Protein AF-A0A7C1SK01-F1 (afdb_monomer_lite)

Structure (mmCIF, N/CA/C/O backbone):
data_AF-A0A7C1SK01-F1
#
_entry.id   AF-A0A7C1SK01-F1
#
loop_
_atom_site.group_PDB
_atom_site.id
_atom_site.type_symbol
_atom_site.label_atom_id
_atom_site.label_alt_id
_atom_site.label_comp_id
_atom_site.label_asym_id
_atom_site.label_entity_id
_atom_site.label_seq_id
_atom_site.pdbx_PDB_ins_code
_atom_site.Cartn_x
_atom_site.Cartn_y
_atom_site.Cartn_z
_atom_site.occupancy
_atom_site.B_iso_or_equiv
_atom_site.auth_seq_id
_atom_site.auth_comp_id
_atom_site.auth_asym_id
_atom_site.auth_atom_id
_atom_site.pdbx_PDB_model_num
ATOM 1 N N . MET A 1 1 ? 26.536 37.731 -4.837 1.00 34.22 1 MET A N 1
ATOM 2 C CA . MET A 1 1 ? 26.910 36.322 -4.581 1.00 34.22 1 MET A CA 1
ATOM 3 C C . MET A 1 1 ? 26.590 36.002 -3.131 1.00 34.22 1 MET A C 1
ATOM 5 O O . MET A 1 1 ? 27.332 36.428 -2.258 1.00 34.22 1 MET A O 1
ATOM 9 N N . ALA A 1 2 ? 25.466 35.336 -2.864 1.00 24.62 2 ALA A N 1
ATOM 10 C CA . ALA A 1 2 ? 25.063 34.962 -1.510 1.00 24.62 2 ALA A CA 1
ATOM 11 C C . ALA A 1 2 ? 25.120 33.435 -1.373 1.00 24.62 2 ALA A C 1
ATOM 13 O O . ALA A 1 2 ? 24.467 32.714 -2.124 1.00 24.62 2 ALA A O 1
ATOM 14 N N . ARG A 1 3 ? 25.959 32.962 -0.446 1.00 26.64 3 ARG A N 1
ATOM 15 C CA . ARG A 1 3 ? 26.056 31.560 -0.030 1.00 26.64 3 ARG A CA 1
ATOM 16 C C . ARG A 1 3 ? 24.808 31.218 0.783 1.00 26.64 3 ARG A C 1
ATOM 18 O O . ARG A 1 3 ? 24.611 31.799 1.845 1.00 26.64 3 ARG A O 1
ATOM 25 N N . ILE A 1 4 ? 23.998 30.274 0.311 1.00 27.98 4 ILE A N 1
ATOM 26 C CA . ILE A 1 4 ? 22.944 29.665 1.128 1.00 27.98 4 ILE A CA 1
ATOM 27 C C . ILE A 1 4 ? 23.613 28.548 1.930 1.00 27.98 4 ILE A C 1
ATOM 29 O O . ILE A 1 4 ? 23.980 27.507 1.389 1.00 27.98 4 ILE A O 1
ATOM 33 N N . GLY A 1 5 ? 23.859 28.822 3.210 1.00 23.97 5 GLY A N 1
ATOM 34 C CA . GLY A 1 5 ? 24.357 27.839 4.161 1.00 23.97 5 GLY A CA 1
ATOM 35 C C . GLY A 1 5 ? 23.258 26.841 4.506 1.00 23.97 5 GLY A C 1
ATOM 36 O O . GLY A 1 5 ? 22.225 27.217 5.052 1.00 23.97 5 GLY A O 1
ATOM 37 N N . PHE A 1 6 ? 23.495 25.569 4.199 1.00 29.62 6 PHE A N 1
ATOM 38 C CA . PHE A 1 6 ? 22.775 24.454 4.805 1.00 29.62 6 PHE A CA 1
ATOM 39 C C . PHE A 1 6 ? 23.166 24.379 6.280 1.00 29.62 6 PHE A C 1
ATOM 41 O O . PHE A 1 6 ? 24.353 24.256 6.580 1.00 29.62 6 PHE A O 1
ATOM 48 N N . ASN A 1 7 ? 22.192 24.419 7.192 1.00 26.94 7 ASN A N 1
ATOM 49 C CA . ASN A 1 7 ? 22.440 24.103 8.592 1.00 26.94 7 ASN A CA 1
ATOM 50 C C . ASN A 1 7 ? 21.475 23.038 9.122 1.00 26.94 7 ASN A C 1
ATOM 52 O O . ASN A 1 7 ? 20.260 23.139 9.000 1.00 26.94 7 ASN A O 1
ATOM 56 N N . ALA A 1 8 ? 22.133 22.007 9.650 1.00 26.33 8 ALA A N 1
ATOM 57 C CA . ALA A 1 8 ? 21.748 20.901 10.511 1.00 26.33 8 ALA A CA 1
ATOM 58 C C . ALA A 1 8 ? 20.269 20.700 10.898 1.00 26.33 8 ALA A C 1
ATOM 60 O O . ALA A 1 8 ? 19.638 21.526 11.549 1.00 26.33 8 ALA A O 1
ATOM 61 N N . ARG A 1 9 ? 19.822 19.470 10.597 1.00 35.16 9 ARG A N 1
ATOM 62 C CA . ARG A 1 9 ? 18.801 18.654 11.275 1.00 35.16 9 ARG A CA 1
ATOM 63 C C . ARG A 1 9 ? 18.380 19.198 12.649 1.00 35.16 9 ARG A C 1
ATOM 65 O O . ARG A 1 9 ? 19.063 18.959 13.642 1.00 35.16 9 ARG A O 1
ATOM 72 N N . GLN A 1 10 ? 17.210 19.826 12.713 1.00 26.83 10 GLN A N 1
ATOM 73 C CA . GLN A 1 10 ? 16.459 19.910 13.961 1.00 26.83 10 GLN A CA 1
ATOM 74 C C . GLN A 1 10 ? 15.781 18.559 14.198 1.00 26.83 10 GLN A C 1
ATOM 76 O O . GLN A 1 10 ? 14.998 18.082 13.378 1.00 26.83 10 GLN A O 1
ATOM 81 N N . TYR A 1 11 ? 16.141 17.914 15.304 1.00 29.97 11 TYR A N 1
ATOM 82 C CA . TYR A 1 11 ? 15.394 16.788 15.842 1.00 29.97 11 TYR A CA 1
ATOM 83 C C . TYR A 1 11 ? 14.053 17.330 16.343 1.00 29.97 11 TYR A C 1
ATOM 85 O O . TYR A 1 11 ? 14.008 18.027 17.352 1.00 29.97 11 TYR A O 1
ATOM 93 N N . ILE A 1 12 ? 12.985 17.060 15.594 1.00 32.19 12 ILE A N 1
ATOM 94 C CA . ILE A 1 12 ? 11.612 17.356 16.004 1.00 32.19 12 ILE A CA 1
ATOM 95 C C . ILE A 1 12 ? 11.131 16.147 16.830 1.00 32.19 12 ILE A C 1
ATOM 97 O O . ILE A 1 12 ? 11.155 15.028 16.291 1.00 32.19 12 ILE A O 1
ATOM 101 N N . PRO A 1 13 ? 10.752 16.330 18.111 1.00 29.08 13 PRO A N 1
ATOM 102 C CA . PRO A 1 13 ? 10.184 15.275 18.949 1.00 29.08 13 PRO A CA 1
ATOM 103 C C . PRO A 1 13 ? 9.031 14.558 18.235 1.00 29.08 13 PRO A C 1
ATOM 105 O O . PRO A 1 13 ? 8.331 15.151 17.416 1.00 29.08 13 PRO A O 1
ATOM 108 N N . ALA A 1 14 ? 8.811 13.272 18.525 1.00 38.59 14 ALA A N 1
ATOM 109 C CA . ALA A 1 14 ? 7.739 12.491 17.891 1.00 38.59 14 ALA A CA 1
ATOM 110 C C . ALA A 1 14 ? 6.338 13.110 18.090 1.00 38.59 14 ALA A C 1
ATOM 112 O O . ALA A 1 14 ? 5.446 12.885 17.277 1.00 38.59 14 ALA A O 1
ATOM 113 N N . GLU A 1 15 ? 6.183 13.918 19.137 1.00 35.94 15 GLU A N 1
ATOM 114 C CA . GLU A 1 15 ? 4.960 14.618 19.541 1.00 35.94 15 GLU A CA 1
ATOM 115 C C . GLU A 1 15 ? 4.600 15.795 18.612 1.00 35.94 15 GLU A C 1
ATOM 117 O O . GLU A 1 15 ? 3.433 16.159 18.502 1.00 35.94 15 GLU A O 1
ATOM 122 N N . ASP A 1 16 ? 5.577 16.321 17.865 1.00 34.03 16 ASP A N 1
ATOM 123 C CA . ASP A 1 16 ? 5.429 17.513 17.018 1.00 34.03 16 ASP A CA 1
ATOM 124 C C . ASP A 1 16 ? 5.272 17.184 15.518 1.00 34.03 16 ASP A C 1
ATOM 126 O O . ASP A 1 16 ? 5.243 18.078 14.672 1.00 34.03 16 ASP A O 1
ATOM 130 N N . ARG A 1 17 ? 5.144 15.901 15.143 1.00 41.44 17 ARG A N 1
ATOM 131 C CA . ARG A 1 17 ? 4.933 15.468 13.742 1.00 41.44 17 ARG A CA 1
ATOM 132 C C . ARG A 1 17 ? 3.457 15.474 13.341 1.00 41.44 17 ARG A C 1
ATOM 134 O O . ARG A 1 17 ? 2.950 14.505 12.782 1.00 41.44 17 ARG A O 1
ATOM 141 N N . ILE A 1 18 ? 2.756 16.554 13.661 1.00 43.69 18 ILE A N 1
ATOM 142 C CA . ILE A 1 18 ? 1.338 16.711 13.343 1.00 43.69 18 ILE A CA 1
ATOM 143 C C . ILE A 1 18 ? 1.221 17.202 11.900 1.00 43.69 18 ILE A C 1
ATOM 145 O O . ILE A 1 18 ? 1.623 18.323 11.596 1.00 43.69 18 ILE A O 1
ATOM 149 N N . VAL A 1 19 ? 0.651 16.379 11.019 1.00 40.03 19 VAL A N 1
ATOM 150 C CA . VAL A 1 19 ? 0.313 16.792 9.652 1.00 40.03 19 VAL A CA 1
ATOM 151 C C . VAL A 1 19 ? -1.198 16.814 9.489 1.00 40.03 19 VAL A C 1
ATOM 153 O O . VAL A 1 19 ? -1.869 15.804 9.697 1.00 40.03 19 VAL A O 1
ATOM 156 N N . SER A 1 20 ? -1.708 17.992 9.142 1.00 39.47 20 SER A N 1
ATOM 157 C CA . SER A 1 20 ? -3.100 18.260 8.804 1.00 39.47 20 SER A CA 1
ATOM 158 C C . SER A 1 20 ? -3.233 18.424 7.289 1.00 39.47 20 SER A C 1
ATOM 160 O O . SER A 1 20 ? -2.495 19.183 6.662 1.00 39.47 20 SER A O 1
ATOM 162 N N . PHE A 1 21 ? -4.190 17.714 6.695 1.00 35.50 21 PHE A N 1
ATOM 163 C CA . PHE A 1 21 ? -4.649 17.967 5.330 1.00 35.50 21 PHE A CA 1
ATOM 164 C C . PHE A 1 21 ? -6.061 18.566 5.438 1.00 35.50 21 PHE A C 1
ATOM 166 O O . PHE A 1 21 ? -6.956 17.918 5.970 1.00 35.50 21 PHE A O 1
ATOM 173 N N . GLY A 1 22 ? -6.256 19.821 5.019 1.00 29.09 22 GLY A N 1
ATOM 174 C CA . GLY A 1 22 ? -7.587 20.454 4.959 1.00 29.09 22 GLY A CA 1
ATOM 175 C C . GLY A 1 22 ? -8.318 20.079 3.660 1.00 29.09 22 GLY A C 1
ATOM 176 O O . GLY A 1 22 ? -7.655 19.845 2.655 1.00 29.09 22 GLY A O 1
ATOM 177 N N . THR A 1 23 ? -9.650 20.006 3.577 1.00 34.66 23 THR A N 1
ATOM 178 C CA . THR A 1 23 ? -10.738 20.442 4.480 1.00 34.66 23 THR A CA 1
ATOM 179 C C . THR A 1 23 ? -11.994 19.586 4.249 1.00 34.66 23 THR A C 1
ATOM 181 O O . THR A 1 23 ? -12.353 19.404 3.090 1.00 34.66 23 THR A O 1
ATOM 184 N N . VAL A 1 24 ? -12.663 19.109 5.304 1.00 33.62 24 VAL A N 1
ATOM 185 C CA . VAL A 1 24 ? -13.987 19.514 5.844 1.00 33.62 24 VAL A CA 1
ATOM 186 C C . VAL A 1 24 ? -14.142 18.714 7.149 1.00 33.62 24 VAL A C 1
ATOM 188 O O . VAL A 1 24 ? -13.975 17.500 7.143 1.00 33.62 24 VAL A O 1
ATOM 191 N N . ASP A 1 25 ? -14.400 19.438 8.237 1.00 31.73 25 ASP A N 1
ATOM 192 C CA . ASP A 1 25 ? -14.442 19.028 9.648 1.00 31.73 25 ASP A CA 1
ATOM 193 C C . ASP A 1 25 ? -13.097 18.672 10.322 1.00 31.73 25 ASP A C 1
ATOM 195 O O . ASP A 1 25 ? -12.477 17.645 10.081 1.00 31.73 25 ASP A O 1
ATOM 199 N N . GLU A 1 26 ? -12.681 19.605 11.191 1.00 38.28 26 GLU A N 1
ATOM 200 C CA . GLU A 1 26 ? -11.822 19.451 12.376 1.00 38.28 26 GLU A CA 1
ATOM 201 C C . GLU A 1 26 ? -10.472 18.741 12.211 1.00 38.28 26 GLU A C 1
ATOM 203 O O . GLU A 1 26 ? -10.427 17.522 12.203 1.00 38.28 26 GLU A O 1
ATOM 208 N N . ASP A 1 27 ? -9.363 19.503 12.204 1.00 47.19 27 ASP A N 1
ATOM 209 C CA . ASP A 1 27 ? -8.024 19.101 12.689 1.00 47.19 27 ASP A CA 1
ATOM 210 C C . ASP A 1 27 ? -7.739 17.581 12.690 1.00 47.19 27 ASP A C 1
ATOM 212 O O . ASP A 1 27 ? -7.386 16.998 13.722 1.00 47.19 27 ASP A O 1
ATOM 216 N N . ILE A 1 28 ? -7.889 16.905 11.541 1.00 48.78 28 ILE A N 1
ATOM 217 C CA . ILE A 1 28 ? -7.616 15.471 11.477 1.00 48.78 28 ILE A CA 1
ATOM 218 C C . ILE A 1 28 ? -6.103 15.332 11.465 1.00 48.78 28 ILE A C 1
ATOM 220 O O . ILE A 1 28 ? -5.424 15.477 10.447 1.00 48.78 28 ILE A O 1
ATOM 224 N N . LYS A 1 29 ? -5.567 15.134 12.664 1.00 66.56 29 LYS A N 1
ATOM 225 C CA . LYS A 1 29 ? -4.154 14.897 12.886 1.00 66.56 29 LYS A CA 1
ATOM 226 C C . LYS A 1 29 ? -3.885 13.427 12.600 1.00 66.56 29 LYS A C 1
ATOM 228 O O . LYS A 1 29 ? -4.434 12.545 13.268 1.00 66.56 29 LYS A O 1
ATOM 233 N N . PHE A 1 30 ? -3.019 13.172 11.629 1.00 73.44 30 PHE A N 1
ATOM 234 C CA . PHE A 1 30 ? -2.573 11.825 11.296 1.00 73.44 30 PHE A CA 1
ATOM 235 C C . PHE A 1 30 ? -1.262 11.512 12.007 1.00 73.44 30 PHE A C 1
ATOM 237 O O . PHE A 1 30 ? -0.370 12.353 12.089 1.00 73.44 30 PHE A O 1
ATOM 244 N N . SER A 1 31 ? -1.140 10.293 12.525 1.00 77.12 31 SER A N 1
ATOM 245 C CA . SER A 1 31 ? 0.112 9.805 13.108 1.00 77.12 31 SER A CA 1
ATOM 246 C C . SER A 1 31 ? 1.061 9.255 12.049 1.00 77.12 31 SER A C 1
ATOM 248 O O . SER A 1 31 ? 2.277 9.304 12.231 1.00 77.12 31 SER A O 1
ATOM 250 N N . ARG A 1 32 ? 0.521 8.715 10.947 1.00 81.56 32 ARG A N 1
ATOM 251 C CA . ARG A 1 32 ? 1.293 8.099 9.862 1.00 81.56 32 ARG A CA 1
ATOM 252 C C . ARG A 1 32 ? 0.603 8.281 8.516 1.00 81.56 32 ARG A C 1
ATOM 254 O O . ARG A 1 32 ? -0.621 8.344 8.443 1.00 81.56 32 ARG A O 1
ATOM 261 N N . ILE A 1 33 ? 1.414 8.295 7.463 1.00 85.12 33 ILE A N 1
ATOM 262 C CA . ILE A 1 33 ? 0.983 8.246 6.067 1.00 85.12 33 ILE A CA 1
ATOM 263 C C . ILE A 1 33 ? 1.805 7.187 5.332 1.00 85.12 33 ILE A C 1
ATOM 265 O O . ILE A 1 33 ? 3.021 7.093 5.518 1.00 85.12 33 ILE A O 1
ATOM 269 N N . ALA A 1 34 ? 1.148 6.365 4.523 1.00 88.00 34 ALA A N 1
ATOM 270 C CA . ALA A 1 34 ? 1.790 5.289 3.784 1.00 88.00 34 ALA A CA 1
ATOM 271 C C . ALA A 1 34 ? 1.117 5.064 2.430 1.00 88.00 34 ALA A C 1
ATOM 273 O O . ALA A 1 34 ? -0.084 5.274 2.275 1.00 88.00 34 ALA A O 1
ATOM 274 N N . GLY A 1 35 ? 1.906 4.630 1.451 1.00 90.56 35 GLY A N 1
ATOM 275 C CA . GLY A 1 35 ? 1.434 4.271 0.123 1.00 90.56 35 GLY A CA 1
ATOM 276 C C . GLY A 1 35 ? 1.324 2.758 -0.027 1.00 90.56 35 GLY A C 1
ATOM 277 O O . GLY A 1 35 ? 2.235 2.028 0.356 1.00 90.56 35 GLY A O 1
ATOM 278 N N . GLY A 1 36 ? 0.233 2.272 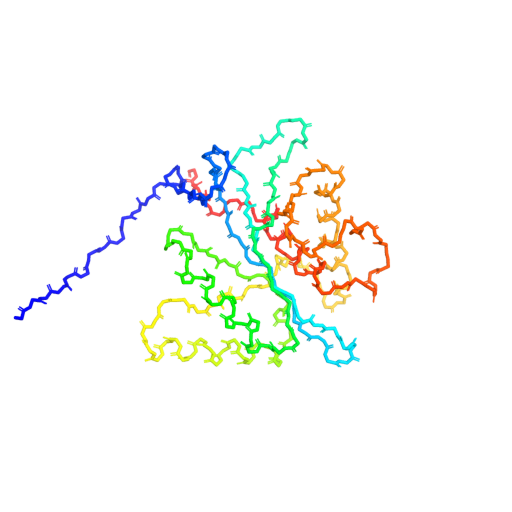-0.604 1.00 92.25 36 GLY A N 1
ATOM 279 C CA . GLY A 1 36 ? 0.099 0.902 -1.095 1.00 92.25 36 GLY A CA 1
ATOM 280 C C . GLY A 1 36 ? 0.233 0.884 -2.611 1.00 92.25 36 GLY A C 1
ATOM 281 O O . GLY A 1 36 ? -0.311 1.760 -3.279 1.00 92.25 36 GLY A O 1
ATOM 282 N N . LEU A 1 37 ? 0.957 -0.089 -3.161 1.00 92.94 37 LEU A N 1
ATOM 283 C CA . LEU A 1 37 ? 1.125 -0.238 -4.603 1.00 92.94 37 LEU A CA 1
ATOM 284 C C . LEU A 1 37 ? 1.071 -1.712 -5.004 1.00 92.94 37 LEU A C 1
ATOM 286 O O . LEU A 1 37 ? 1.792 -2.555 -4.474 1.00 92.94 37 LEU A O 1
ATOM 290 N N . GLN A 1 38 ? 0.245 -2.003 -5.998 1.00 92.44 38 GLN A N 1
ATOM 291 C CA . GLN A 1 38 ? 0.166 -3.295 -6.654 1.00 92.44 38 GLN A CA 1
ATOM 292 C C . GLN A 1 38 ? 0.382 -3.104 -8.155 1.00 92.44 38 GLN A C 1
ATOM 294 O O . GLN A 1 38 ? -0.244 -2.261 -8.798 1.00 92.44 38 GLN A O 1
ATOM 299 N N . TRP A 1 39 ? 1.306 -3.888 -8.705 1.00 92.62 39 TRP A N 1
ATOM 300 C CA . TRP A 1 39 ? 1.714 -3.785 -10.102 1.00 92.62 39 TRP A CA 1
ATOM 301 C C . TRP A 1 39 ? 0.603 -4.226 -11.062 1.00 92.62 39 TRP A C 1
ATOM 303 O O . TRP A 1 39 ? -0.129 -5.162 -10.734 1.00 92.62 39 TRP A O 1
ATOM 313 N N . PRO A 1 40 ? 0.517 -3.630 -12.267 1.00 92.19 40 PRO A N 1
ATOM 314 C CA . PRO A 1 40 ? -0.331 -4.167 -13.325 1.00 92.19 40 PRO A CA 1
ATOM 315 C C . PRO A 1 40 ? 0.080 -5.604 -13.666 1.00 92.19 40 PRO A C 1
ATOM 317 O O . PRO A 1 40 ? 1.270 -5.938 -13.682 1.00 92.19 40 PRO A O 1
ATOM 320 N N . ASN A 1 41 ? -0.909 -6.449 -13.959 1.00 86.50 41 ASN A N 1
ATOM 321 C CA . ASN A 1 41 ? -0.704 -7.820 -14.414 1.00 86.50 41 ASN A CA 1
ATOM 322 C C . ASN A 1 41 ? -1.194 -7.952 -15.858 1.00 86.50 41 ASN A C 1
ATOM 324 O O . ASN A 1 41 ? -2.388 -8.114 -16.114 1.00 86.50 41 ASN A O 1
ATOM 328 N N . SER A 1 42 ? -0.256 -7.904 -16.804 1.00 78.31 42 SER A N 1
ATOM 329 C CA . SER A 1 42 ? -0.556 -7.968 -18.237 1.00 78.31 42 SER A CA 1
ATOM 330 C C . SER A 1 42 ? -1.120 -9.317 -18.687 1.00 78.31 42 SER A C 1
ATOM 332 O O . SER A 1 42 ? -1.861 -9.355 -19.664 1.00 78.31 42 SER A O 1
ATOM 334 N N . LEU A 1 43 ? -0.816 -10.415 -17.982 1.00 79.62 43 LEU A N 1
ATOM 335 C CA . LEU A 1 43 ? -1.342 -11.746 -18.311 1.00 79.62 43 LEU A CA 1
ATOM 336 C C . LEU A 1 43 ? -2.832 -11.873 -17.981 1.00 79.62 43 LEU A C 1
ATOM 338 O O . LEU A 1 43 ? -3.556 -12.592 -18.663 1.00 79.62 43 LEU A O 1
ATOM 342 N N . GLU A 1 44 ? -3.284 -11.165 -16.949 1.00 79.56 44 GLU A N 1
ATOM 343 C CA . GLU A 1 44 ? -4.666 -11.207 -16.456 1.00 79.56 44 GLU A CA 1
ATOM 344 C C . GLU A 1 44 ? -5.457 -9.942 -16.829 1.00 79.56 44 GLU A C 1
ATOM 346 O O . GLU A 1 44 ? -6.590 -9.770 -16.387 1.00 79.56 44 GLU A O 1
ATOM 351 N N . ASN A 1 45 ? -4.871 -9.057 -17.649 1.00 83.69 45 ASN A N 1
ATOM 352 C CA . ASN A 1 45 ? -5.430 -7.757 -18.036 1.00 83.69 45 ASN A CA 1
ATOM 353 C C . ASN A 1 45 ? -5.894 -6.909 -16.831 1.00 83.69 45 ASN A C 1
ATOM 355 O O . ASN A 1 45 ? -6.879 -6.171 -16.911 1.00 83.69 45 ASN A O 1
ATOM 359 N N . GLN A 1 46 ? -5.195 -7.028 -15.698 1.00 86.25 46 GLN A N 1
ATOM 360 C CA . GLN A 1 46 ? -5.517 -6.279 -14.486 1.00 86.25 46 GLN A CA 1
ATOM 361 C C . GLN A 1 46 ? -4.671 -5.002 -14.411 1.00 86.25 46 GLN A C 1
ATOM 363 O O . GLN A 1 46 ? -3.436 -5.100 -14.433 1.00 86.25 46 GLN A O 1
ATOM 368 N N . PRO A 1 47 ? -5.294 -3.816 -14.270 1.00 91.00 47 PRO A N 1
ATOM 369 C CA . PRO A 1 47 ? -4.554 -2.576 -14.085 1.00 91.00 47 PRO A CA 1
ATOM 370 C C . PRO A 1 47 ? -3.805 -2.592 -12.754 1.00 91.00 47 PRO A C 1
ATOM 372 O O . PRO A 1 47 ? -4.202 -3.260 -11.799 1.00 91.00 47 PRO A O 1
ATOM 375 N N . GLY A 1 48 ? -2.705 -1.853 -12.681 1.00 93.00 48 GLY A N 1
ATOM 376 C CA . GLY A 1 48 ? -2.031 -1.586 -11.422 1.00 93.00 48 GLY A CA 1
ATOM 377 C C . GLY A 1 48 ? -2.847 -0.617 -10.579 1.00 93.00 48 GLY A C 1
ATOM 378 O O . GLY A 1 48 ? -3.641 0.162 -11.105 1.00 93.00 48 GLY A O 1
ATOM 379 N N . TYR A 1 49 ? -2.632 -0.664 -9.270 1.00 93.69 49 TYR A N 1
ATOM 380 C CA . TYR A 1 49 ? -3.357 0.165 -8.318 1.00 93.69 49 TYR A CA 1
ATOM 381 C C . TYR A 1 49 ? -2.399 0.749 -7.291 1.00 93.69 49 TYR A C 1
ATOM 383 O O . TYR A 1 49 ? -1.591 0.026 -6.705 1.00 93.69 49 TYR A O 1
ATOM 391 N N . ALA A 1 50 ? -2.499 2.050 -7.068 1.00 93.38 50 ALA A N 1
ATOM 392 C CA . ALA A 1 50 ? -1.746 2.781 -6.068 1.00 93.38 50 ALA A CA 1
ATOM 393 C C . ALA A 1 50 ? -2.718 3.558 -5.186 1.00 93.38 50 ALA A C 1
ATOM 395 O O . ALA A 1 50 ? -3.710 4.089 -5.674 1.00 93.38 50 ALA A O 1
ATOM 396 N N . LEU A 1 51 ? -2.447 3.628 -3.888 1.00 92.75 51 LEU A N 1
ATOM 397 C CA . LEU A 1 51 ? -3.283 4.371 -2.951 1.00 92.75 51 LEU A CA 1
ATOM 398 C C . LEU A 1 51 ? -2.470 4.910 -1.785 1.00 92.75 51 LEU A C 1
ATOM 400 O O . LEU A 1 51 ? -1.387 4.405 -1.492 1.00 92.75 51 LEU A O 1
ATOM 404 N N . ILE A 1 52 ? -3.008 5.922 -1.116 1.00 89.62 52 ILE A N 1
ATOM 405 C CA . ILE A 1 52 ? -2.427 6.543 0.070 1.00 89.62 52 ILE A CA 1
ATOM 406 C C . ILE A 1 52 ? -3.395 6.371 1.229 1.00 89.62 52 ILE A C 1
ATOM 408 O O . ILE A 1 52 ? -4.579 6.695 1.117 1.00 89.62 52 ILE A O 1
ATOM 412 N N . ILE A 1 53 ? -2.859 5.883 2.345 1.00 88.62 53 ILE A N 1
ATOM 413 C CA . ILE A 1 53 ? -3.575 5.733 3.606 1.00 88.62 53 ILE A CA 1
ATOM 414 C C . ILE A 1 53 ? -2.955 6.628 4.656 1.00 88.62 53 ILE A C 1
ATOM 416 O O . ILE A 1 53 ? -1.730 6.690 4.800 1.00 88.62 53 ILE A O 1
ATOM 420 N N . THR A 1 54 ? -3.817 7.268 5.431 1.00 87.25 54 THR A N 1
ATOM 421 C CA . THR A 1 54 ? -3.449 7.921 6.678 1.00 87.25 54 THR A CA 1
ATOM 422 C C . THR A 1 54 ? -3.991 7.145 7.875 1.00 87.25 54 THR A C 1
ATOM 424 O O . THR A 1 54 ? -5.016 6.473 7.789 1.00 87.25 54 THR A O 1
ATOM 427 N N . GLU A 1 55 ? -3.277 7.207 8.995 1.00 87.88 55 GLU A N 1
ATOM 428 C CA . GLU A 1 55 ? -3.713 6.651 10.278 1.00 87.88 55 GLU A CA 1
ATOM 429 C C . GLU A 1 55 ? -3.987 7.785 11.262 1.00 87.88 55 GLU A C 1
ATOM 431 O O . GLU A 1 55 ? -3.099 8.606 11.515 1.00 87.88 55 GLU A O 1
ATOM 436 N N . ASP A 1 56 ? -5.173 7.796 11.863 1.00 85.69 56 ASP A N 1
ATOM 437 C CA . ASP A 1 56 ? -5.558 8.782 12.875 1.00 85.69 56 ASP A CA 1
ATOM 438 C C . ASP A 1 56 ? -4.598 8.736 14.087 1.00 85.69 56 ASP A C 1
ATOM 440 O O . ASP A 1 56 ? -4.022 7.699 14.433 1.00 85.69 56 ASP A O 1
ATOM 444 N N . ILE A 1 57 ? -4.364 9.874 14.754 1.00 82.88 57 ILE A N 1
ATOM 445 C CA . ILE A 1 57 ? -3.498 9.900 15.951 1.00 82.88 57 ILE A CA 1
ATOM 446 C C . ILE A 1 57 ? -4.097 9.085 17.101 1.00 82.88 57 ILE A C 1
ATOM 448 O O . ILE A 1 57 ? -3.371 8.352 17.780 1.00 82.88 57 ILE A O 1
ATOM 452 N N . LYS A 1 58 ? -5.403 9.236 17.333 1.00 84.50 58 LYS A N 1
ATOM 453 C CA . LYS A 1 58 ? -6.094 8.637 18.475 1.00 84.50 58 LYS A CA 1
ATOM 454 C C . LYS A 1 58 ? -6.531 7.210 18.159 1.00 84.50 58 LYS A C 1
ATOM 456 O O . LYS A 1 58 ? -6.954 6.906 17.048 1.00 84.50 58 LYS A O 1
ATOM 461 N N . VAL A 1 59 ? -6.426 6.350 19.166 1.00 87.31 59 VAL A N 1
ATOM 462 C CA . VAL A 1 59 ? -7.049 5.023 19.157 1.00 87.31 59 VAL A CA 1
ATOM 463 C C . VAL A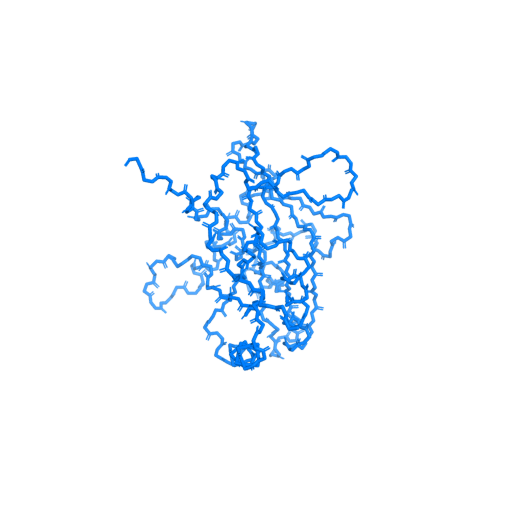 1 59 ? -8.522 5.209 19.508 1.00 87.31 59 VAL A C 1
ATOM 465 O O . VAL A 1 59 ? -8.828 5.932 20.455 1.00 87.31 59 VAL A O 1
ATOM 468 N N . ASP A 1 60 ? -9.416 4.570 18.761 1.00 86.06 60 ASP A N 1
ATOM 469 C CA . ASP A 1 60 ? -10.815 4.448 19.151 1.00 86.06 60 ASP A CA 1
ATOM 470 C C . ASP A 1 60 ? -10.920 3.382 20.250 1.00 86.06 60 ASP A C 1
ATOM 472 O O . ASP A 1 60 ? -10.637 2.199 20.039 1.00 86.06 60 ASP A O 1
ATOM 476 N N . GLU A 1 61 ? -11.296 3.820 21.451 1.00 90.06 61 GLU A N 1
ATOM 477 C CA . GLU A 1 61 ? -11.399 2.971 22.640 1.00 90.06 61 GLU A CA 1
ATOM 478 C C . GLU A 1 61 ? -12.469 1.878 22.500 1.00 90.06 61 GLU A C 1
ATOM 480 O O . GLU A 1 61 ? -12.326 0.811 23.106 1.00 90.06 61 GLU A O 1
ATOM 485 N N . SER A 1 62 ? -13.507 2.110 21.685 1.00 90.00 62 SER A N 1
ATOM 486 C CA . SER A 1 62 ? -14.638 1.193 21.504 1.00 90.00 62 SER A CA 1
ATOM 487 C C . SER A 1 62 ? -14.259 -0.052 20.700 1.00 90.00 62 SER A C 1
ATOM 489 O O . SER A 1 62 ? -14.649 -1.170 21.046 1.00 90.00 62 SER A O 1
ATOM 491 N N . ILE A 1 63 ? -13.441 0.125 19.661 1.00 87.06 63 ILE A N 1
ATOM 492 C CA . ILE A 1 63 ? -12.968 -0.953 18.783 1.00 87.06 63 ILE A CA 1
ATOM 493 C C . ILE A 1 63 ? -11.518 -1.356 19.059 1.00 87.06 63 ILE A C 1
ATOM 495 O O . ILE A 1 63 ? -11.054 -2.342 18.485 1.00 87.06 63 ILE A O 1
ATOM 499 N N . GLN A 1 64 ? -10.825 -0.641 19.956 1.00 88.25 64 GLN A N 1
ATOM 500 C CA . GLN A 1 64 ? -9.420 -0.851 20.336 1.00 88.25 64 GLN A CA 1
ATOM 501 C C . GLN A 1 64 ? -8.457 -0.768 19.134 1.00 88.25 64 GLN A C 1
ATOM 503 O O . GLN A 1 64 ? -7.401 -1.400 19.120 1.00 88.25 64 GLN A O 1
ATOM 508 N N . LEU A 1 65 ? -8.825 -0.001 18.106 1.00 88.12 65 LEU A N 1
ATOM 509 C CA . LEU A 1 65 ? -8.064 0.179 16.871 1.00 88.12 65 LEU A CA 1
ATOM 510 C C . LEU A 1 65 ? -7.965 1.663 16.534 1.00 88.12 65 LEU A C 1
ATOM 512 O O . LEU A 1 65 ? -8.807 2.466 16.920 1.00 88.12 65 LEU A O 1
ATOM 516 N N . LYS A 1 66 ? -6.928 2.038 15.787 1.00 88.81 66 LYS A N 1
ATOM 517 C CA . LYS A 1 66 ? -6.893 3.346 15.130 1.00 88.81 66 LYS A CA 1
ATOM 518 C C . LYS A 1 66 ? -7.669 3.287 13.827 1.00 88.81 66 LYS A C 1
ATOM 520 O O . LYS A 1 66 ? -7.644 2.260 13.152 1.00 88.81 66 LYS A O 1
ATOM 525 N N . HIS A 1 67 ? -8.273 4.401 13.443 1.00 89.06 67 HIS A N 1
ATOM 526 C CA . HIS A 1 67 ? -8.886 4.512 12.131 1.00 89.06 67 HIS A CA 1
ATOM 527 C C . HIS A 1 67 ? -7.835 4.728 11.039 1.00 89.06 67 HIS A C 1
ATOM 529 O O . HIS A 1 67 ? -6.887 5.499 11.205 1.00 89.06 67 HIS A O 1
ATOM 535 N N . LEU A 1 68 ? -8.029 4.042 9.917 1.00 90.19 68 LEU A N 1
ATOM 536 C CA . LEU A 1 68 ? -7.288 4.233 8.678 1.00 90.19 68 LEU A CA 1
ATOM 537 C C . LEU A 1 68 ? -8.196 4.906 7.656 1.00 90.19 68 LEU A C 1
ATOM 539 O O . LEU A 1 68 ? -9.376 4.572 7.567 1.00 90.19 68 LEU A O 1
ATOM 543 N N . ARG A 1 69 ? -7.651 5.830 6.867 1.00 88.62 69 ARG A N 1
ATOM 544 C CA . ARG A 1 69 ? -8.410 6.564 5.850 1.00 88.62 69 ARG A CA 1
ATOM 545 C C . ARG A 1 69 ? -7.700 6.502 4.512 1.00 88.62 69 ARG A C 1
ATOM 547 O O . ARG A 1 69 ? -6.533 6.878 4.419 1.00 88.62 69 ARG A O 1
ATOM 554 N N . VAL A 1 70 ? -8.399 6.043 3.478 1.00 87.69 70 VAL A N 1
ATOM 555 C 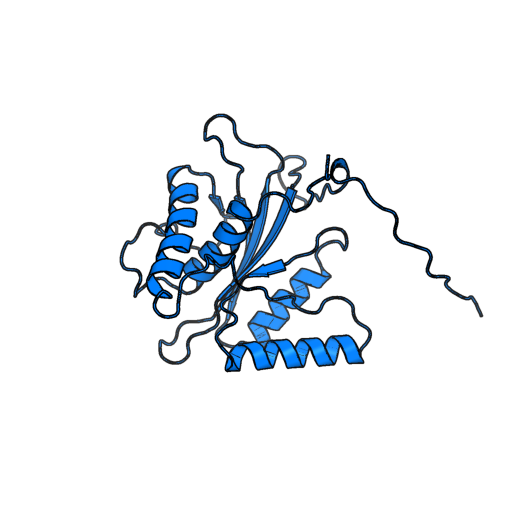CA . VAL A 1 70 ? -7.927 6.141 2.093 1.00 87.69 70 VAL A CA 1
ATOM 556 C C . VAL A 1 70 ? -8.166 7.570 1.617 1.00 87.69 70 VAL A C 1
ATOM 558 O O . VAL A 1 70 ? -9.310 8.011 1.536 1.00 87.69 70 VAL A O 1
ATOM 561 N N . VAL A 1 71 ? -7.086 8.299 1.335 1.00 85.38 71 VAL A N 1
ATOM 562 C CA . VAL A 1 71 ? -7.141 9.737 0.999 1.00 85.38 71 VAL A CA 1
ATOM 563 C C . VAL A 1 71 ? -6.878 10.026 -0.475 1.00 85.38 71 VAL A C 1
ATOM 565 O O . VAL A 1 71 ? -7.202 11.103 -0.966 1.00 85.38 71 VAL A O 1
ATOM 568 N N . SER A 1 72 ? -6.251 9.092 -1.186 1.00 87.56 72 SER A N 1
ATOM 569 C CA . SER A 1 72 ? -5.984 9.229 -2.614 1.00 87.56 72 SER A CA 1
ATOM 570 C C . SER A 1 72 ? -5.695 7.873 -3.237 1.00 87.56 72 SER A C 1
ATOM 572 O O . SER A 1 72 ? -5.170 6.979 -2.573 1.00 87.56 72 SER A O 1
ATOM 574 N N . GLU A 1 73 ? -6.011 7.726 -4.516 1.00 91.25 73 GLU A N 1
ATOM 575 C CA . GLU A 1 73 ? -5.889 6.474 -5.253 1.00 91.25 73 GLU A CA 1
ATOM 576 C C . GLU A 1 73 ? -5.746 6.717 -6.758 1.00 91.25 73 GLU A C 1
ATOM 578 O O . GLU A 1 73 ? -6.233 7.709 -7.303 1.00 91.25 73 GLU A O 1
ATOM 583 N N . GLN A 1 74 ? -5.072 5.790 -7.431 1.00 93.44 74 GLN A N 1
ATOM 584 C CA . GLN A 1 74 ? -4.859 5.787 -8.869 1.00 93.44 74 GLN A CA 1
ATOM 585 C C . GLN A 1 74 ? -4.854 4.354 -9.385 1.00 93.44 74 GLN A C 1
ATOM 587 O O . GLN A 1 74 ? -4.157 3.486 -8.861 1.00 93.44 74 GLN A O 1
ATOM 592 N N . GLU A 1 75 ? -5.580 4.141 -10.475 1.00 93.19 75 GLU A N 1
ATOM 593 C CA . GLU A 1 75 ? -5.560 2.904 -11.246 1.00 93.19 75 GLU A CA 1
ATOM 594 C C . GLU A 1 75 ? -4.955 3.197 -12.621 1.00 93.19 75 GLU A C 1
ATOM 596 O O . GLU A 1 75 ? -5.328 4.185 -13.259 1.00 93.19 75 GLU A O 1
ATOM 601 N N . ASP A 1 76 ? -3.999 2.385 -13.074 1.00 93.81 76 ASP A N 1
ATOM 602 C CA . ASP A 1 76 ? -3.399 2.553 -14.400 1.00 93.81 76 ASP A CA 1
ATOM 603 C C . ASP A 1 76 ? -2.859 1.234 -14.967 1.00 93.81 76 ASP A C 1
ATOM 605 O O . ASP A 1 76 ? -2.302 0.401 -14.253 1.00 93.81 76 ASP A O 1
ATOM 609 N N . GLN A 1 77 ? -2.987 1.050 -16.280 1.00 92.38 77 GLN A N 1
ATOM 610 C CA . GLN A 1 77 ? -2.446 -0.113 -16.989 1.00 92.38 77 GLN A CA 1
ATOM 611 C C . GLN A 1 77 ? -0.928 -0.021 -17.200 1.00 92.38 77 GLN A C 1
ATOM 613 O O . GLN A 1 77 ? -0.259 -1.039 -17.383 1.00 92.38 77 GLN A O 1
ATOM 618 N N . ARG A 1 78 ? -0.364 1.191 -17.191 1.00 91.31 78 ARG A N 1
ATOM 619 C CA . ARG A 1 78 ? 1.051 1.439 -17.462 1.00 91.31 78 ARG A CA 1
ATOM 620 C C . ARG A 1 78 ? 1.819 1.741 -16.175 1.00 91.31 78 ARG A C 1
ATOM 622 O O . ARG A 1 78 ? 1.465 2.635 -15.408 1.00 91.31 78 ARG A O 1
ATOM 629 N N . ILE A 1 79 ? 2.918 1.010 -15.967 1.00 91.88 79 ILE A N 1
ATOM 630 C CA . ILE A 1 79 ? 3.774 1.136 -14.774 1.00 91.88 79 ILE A CA 1
ATOM 631 C C . ILE A 1 79 ? 4.358 2.551 -14.653 1.00 91.88 79 ILE A C 1
ATOM 633 O O . ILE A 1 79 ? 4.414 3.094 -13.554 1.00 91.88 79 ILE A O 1
ATOM 637 N N . ASP A 1 80 ? 4.770 3.163 -15.764 1.00 89.94 80 ASP A N 1
ATOM 638 C CA . ASP A 1 80 ? 5.346 4.511 -15.794 1.00 89.94 80 ASP A CA 1
ATOM 639 C C . ASP A 1 80 ? 4.352 5.581 -15.325 1.00 89.94 80 ASP A C 1
ATOM 641 O O . ASP A 1 80 ? 4.720 6.430 -14.515 1.00 89.94 80 ASP A O 1
ATOM 645 N N . GLN A 1 81 ? 3.092 5.513 -15.765 1.00 91.25 81 GLN A N 1
ATOM 646 C CA . GLN A 1 81 ? 2.049 6.443 -15.311 1.00 91.25 81 GLN A CA 1
ATOM 647 C C . GLN A 1 81 ? 1.742 6.278 -13.828 1.00 91.25 81 GLN A C 1
ATOM 649 O O . GLN A 1 81 ? 1.648 7.267 -13.100 1.00 91.25 81 GLN A O 1
ATOM 654 N N . LEU A 1 82 ? 1.622 5.028 -13.377 1.00 92.12 82 LEU A N 1
ATOM 655 C CA . LEU A 1 82 ? 1.333 4.722 -11.983 1.00 92.12 82 LEU A CA 1
ATOM 656 C C . LEU A 1 82 ? 2.448 5.242 -11.064 1.00 92.12 82 LEU A C 1
ATOM 658 O O . LEU A 1 82 ? 2.177 5.900 -10.063 1.00 92.12 82 LEU A O 1
ATOM 662 N N . LEU A 1 83 ? 3.712 5.021 -11.441 1.00 90.00 83 LEU A N 1
ATOM 663 C CA . LEU A 1 83 ? 4.863 5.519 -10.687 1.00 90.00 83 LEU A CA 1
ATOM 664 C C . LEU A 1 83 ? 5.000 7.044 -10.762 1.00 90.00 83 LEU A C 1
ATOM 666 O O . LEU A 1 83 ? 5.347 7.666 -9.760 1.00 90.00 83 LEU A O 1
ATOM 670 N N . PHE A 1 84 ? 4.700 7.666 -11.904 1.00 88.12 84 PHE A N 1
ATOM 671 C CA . PHE A 1 84 ? 4.672 9.126 -12.011 1.00 88.12 84 PHE A CA 1
ATOM 672 C C . PHE A 1 84 ? 3.642 9.732 -11.052 1.00 88.12 84 PHE A C 1
ATOM 674 O O . PHE A 1 84 ? 3.944 10.696 -10.345 1.00 88.12 84 PHE A O 1
ATOM 681 N N . TRP A 1 85 ? 2.454 9.128 -10.965 1.00 89.94 85 TRP A N 1
ATOM 682 C CA . TRP A 1 85 ? 1.447 9.530 -9.991 1.00 89.94 85 TRP A CA 1
ATOM 683 C C . TRP A 1 85 ? 1.974 9.387 -8.560 1.00 89.94 85 TRP A C 1
ATOM 685 O O . TRP A 1 85 ? 1.967 10.373 -7.825 1.00 89.94 85 TRP A O 1
ATOM 695 N N . CYS A 1 86 ? 2.534 8.231 -8.188 1.00 88.94 86 CYS A N 1
ATOM 696 C CA . CYS A 1 86 ? 3.132 8.024 -6.865 1.00 88.94 86 CYS A CA 1
ATOM 697 C C . CYS A 1 86 ? 4.180 9.100 -6.523 1.00 88.94 86 CYS A C 1
ATOM 699 O O . CYS A 1 86 ? 4.177 9.648 -5.421 1.00 88.94 86 CYS A O 1
ATOM 701 N N . GLN A 1 87 ? 5.060 9.437 -7.473 1.00 83.88 87 GLN A N 1
ATOM 702 C CA . GLN A 1 87 ? 6.087 10.462 -7.279 1.00 83.88 87 GLN A CA 1
ATOM 703 C C . GLN A 1 87 ? 5.478 11.855 -7.090 1.00 83.88 87 GLN A C 1
ATOM 705 O O . GLN A 1 87 ? 5.941 12.622 -6.248 1.00 83.88 87 GLN A O 1
ATOM 710 N N . SER A 1 88 ? 4.434 12.186 -7.856 1.00 83.00 88 SER A N 1
ATOM 711 C CA . SER A 1 88 ? 3.731 13.462 -7.708 1.00 83.00 88 SER A CA 1
ATOM 712 C C . SER A 1 88 ? 3.123 13.610 -6.312 1.00 83.00 88 SER A C 1
ATOM 714 O O . SER A 1 88 ? 3.188 14.691 -5.730 1.00 83.00 88 SER A O 1
ATOM 716 N N . GLN A 1 89 ? 2.620 12.516 -5.731 1.00 84.25 89 GLN A N 1
ATOM 717 C CA . GLN A 1 89 ? 2.107 12.524 -4.366 1.00 84.25 89 GLN A CA 1
ATOM 718 C C . GLN A 1 89 ? 3.230 12.724 -3.338 1.00 84.25 89 GLN A C 1
ATOM 720 O O . GLN A 1 89 ? 3.075 13.546 -2.443 1.00 84.25 89 GLN A O 1
ATOM 725 N N . GLU A 1 90 ? 4.388 12.062 -3.488 1.00 77.50 90 GLU A N 1
ATOM 726 C CA . GLU A 1 90 ? 5.547 12.277 -2.596 1.00 77.50 90 GLU A CA 1
ATOM 727 C C . GLU A 1 90 ? 6.007 13.743 -2.558 1.00 77.50 90 GLU A C 1
ATOM 729 O O . GLU A 1 90 ? 6.388 14.233 -1.500 1.00 77.50 90 GLU A O 1
ATOM 734 N N . ILE A 1 91 ? 5.971 14.443 -3.697 1.00 71.69 91 ILE A N 1
ATOM 735 C CA . ILE A 1 91 ? 6.390 15.853 -3.803 1.00 71.69 91 ILE A CA 1
ATOM 736 C C . ILE A 1 91 ? 5.384 16.792 -3.129 1.00 71.69 91 ILE A C 1
ATOM 738 O O . ILE A 1 91 ? 5.776 17.806 -2.551 1.00 71.69 91 ILE A O 1
ATOM 742 N N . ASN A 1 92 ? 4.093 16.470 -3.224 1.00 68.38 92 ASN A N 1
ATOM 743 C CA . ASN A 1 92 ? 3.016 17.303 -2.693 1.00 68.38 92 ASN A CA 1
ATOM 744 C C . ASN A 1 92 ? 2.750 17.058 -1.199 1.00 68.38 92 ASN A C 1
ATOM 746 O O . ASN A 1 92 ? 2.086 17.869 -0.553 1.00 68.38 92 ASN A O 1
ATOM 750 N N . ILE A 1 93 ? 3.272 15.967 -0.633 1.00 65.12 93 ILE A N 1
ATOM 751 C CA . ILE A 1 93 ? 3.217 15.696 0.803 1.00 65.12 93 ILE A CA 1
ATOM 752 C C . ILE A 1 93 ? 4.308 16.521 1.511 1.00 65.12 93 ILE A C 1
ATOM 754 O O . ILE A 1 93 ? 5.467 16.501 1.089 1.00 65.12 93 ILE A O 1
ATOM 758 N N . PRO A 1 94 ? 3.987 17.243 2.602 1.00 56.53 94 PRO A N 1
ATOM 759 C CA . PRO A 1 94 ? 4.982 18.002 3.357 1.00 56.53 94 PRO A CA 1
ATOM 760 C C . PRO A 1 94 ? 6.183 17.135 3.770 1.00 56.53 94 PRO A C 1
ATOM 762 O O . PRO A 1 94 ? 6.001 16.026 4.263 1.00 56.53 94 PRO A O 1
ATOM 765 N N . ILE A 1 95 ? 7.409 17.671 3.655 1.00 50.25 95 ILE A N 1
ATOM 766 C CA . ILE A 1 95 ? 8.710 16.998 3.924 1.00 50.25 95 ILE A CA 1
ATOM 767 C C . ILE A 1 95 ? 8.773 16.268 5.286 1.00 50.25 95 ILE A C 1
ATOM 769 O O . ILE A 1 95 ? 9.574 15.356 5.483 1.00 50.25 95 ILE A O 1
ATOM 773 N N . GLN A 1 96 ? 7.929 16.663 6.239 1.00 44.75 96 GLN A N 1
ATOM 774 C CA . GLN A 1 96 ? 7.825 16.082 7.581 1.00 44.75 96 GLN A CA 1
ATOM 775 C C . GLN A 1 96 ? 7.144 14.697 7.596 1.00 44.75 96 GLN A C 1
ATOM 777 O O . GLN A 1 96 ? 7.267 13.965 8.578 1.00 44.75 96 GLN A O 1
ATOM 782 N N . CYS A 1 97 ? 6.492 14.313 6.497 1.00 51.66 97 CYS A N 1
ATOM 783 C CA . CYS A 1 97 ? 5.872 13.017 6.272 1.00 51.66 97 CYS A CA 1
ATOM 784 C C . CYS A 1 97 ? 6.685 12.215 5.252 1.00 51.66 97 CYS A C 1
ATOM 786 O O . CYS A 1 97 ? 6.618 12.458 4.049 1.00 51.66 97 CYS A O 1
ATOM 788 N N . LEU A 1 98 ? 7.444 11.221 5.715 1.00 57.53 98 LEU A N 1
ATOM 789 C CA . LEU A 1 98 ? 8.080 10.265 4.810 1.00 57.53 98 LEU A CA 1
ATOM 790 C C . LEU A 1 98 ? 7.043 9.234 4.360 1.00 57.53 98 LEU A C 1
ATOM 792 O O . LEU A 1 98 ? 6.780 8.263 5.071 1.00 57.53 98 LEU A O 1
ATOM 796 N N . LEU A 1 99 ? 6.472 9.439 3.173 1.00 71.88 99 LEU A N 1
ATOM 797 C CA . LEU A 1 99 ? 5.642 8.432 2.522 1.00 71.88 99 LEU A CA 1
ATOM 798 C C . LEU A 1 99 ? 6.517 7.222 2.163 1.00 71.88 99 LEU A C 1
ATOM 800 O O . LEU A 1 99 ? 7.465 7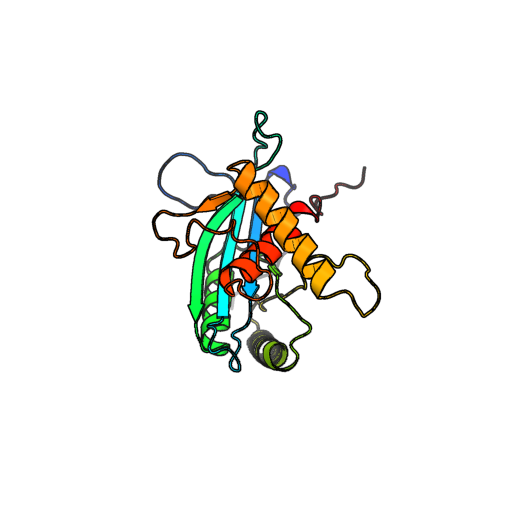.329 1.386 1.00 71.88 99 LEU A O 1
ATOM 804 N N . SER A 1 100 ? 6.212 6.066 2.749 1.00 81.62 100 SER A N 1
ATOM 805 C CA . SER A 1 100 ? 6.794 4.784 2.337 1.00 81.62 100 SER A CA 1
ATOM 806 C C . SER A 1 100 ? 5.796 4.046 1.458 1.00 81.62 100 SER A C 1
ATOM 808 O O . SER A 1 100 ? 4.629 3.938 1.830 1.00 81.62 100 SER A O 1
ATOM 810 N N . TRP A 1 101 ? 6.250 3.532 0.314 1.00 88.00 101 TRP A N 1
ATOM 811 C CA . TRP A 1 101 ? 5.416 2.731 -0.582 1.00 88.00 101 TRP A CA 1
ATOM 812 C C . TRP A 1 101 ? 5.602 1.246 -0.288 1.00 88.00 101 TRP A C 1
ATOM 814 O O . TRP A 1 101 ? 6.734 0.767 -0.238 1.00 88.00 101 TRP A O 1
ATOM 824 N N . TYR A 1 102 ? 4.506 0.510 -0.135 1.00 89.69 102 TYR A N 1
ATOM 825 C CA . TYR A 1 102 ? 4.503 -0.925 0.126 1.00 89.69 102 TYR A CA 1
ATOM 826 C C . TYR A 1 102 ? 3.981 -1.694 -1.084 1.00 89.69 102 TYR A C 1
ATOM 828 O O . TYR A 1 102 ? 2.827 -1.525 -1.475 1.00 89.69 102 TYR A O 1
ATOM 836 N N . ALA A 1 103 ? 4.833 -2.538 -1.671 1.00 89.12 103 ALA A N 1
ATOM 837 C CA . ALA A 1 103 ? 4.518 -3.316 -2.872 1.00 89.12 103 ALA A CA 1
ATOM 838 C C . ALA A 1 103 ? 5.244 -4.666 -2.902 1.00 89.12 103 ALA A C 1
ATOM 840 O O . ALA A 1 103 ? 6.247 -4.859 -2.213 1.00 89.12 103 ALA A O 1
ATOM 841 N N . ASP A 1 104 ? 4.805 -5.589 -3.764 1.00 85.12 104 ASP A N 1
ATOM 842 C CA . ASP A 1 104 ? 5.567 -6.813 -4.038 1.00 85.12 104 ASP A CA 1
ATOM 843 C C . ASP A 1 104 ? 6.877 -6.478 -4.773 1.00 85.12 104 ASP A C 1
ATOM 845 O O . ASP A 1 104 ? 6.897 -6.241 -5.982 1.00 85.12 104 ASP A O 1
ATOM 849 N N . ASN A 1 105 ? 7.995 -6.476 -4.047 1.00 81.94 105 ASN A N 1
ATOM 850 C CA . ASN A 1 105 ? 9.314 -6.180 -4.603 1.00 81.94 105 ASN A CA 1
ATOM 851 C C . ASN A 1 105 ? 9.982 -7.384 -5.296 1.00 81.94 105 ASN A C 1
ATOM 853 O O . ASN A 1 105 ? 11.122 -7.271 -5.746 1.00 81.94 105 ASN A O 1
ATOM 857 N N . THR A 1 106 ? 9.298 -8.531 -5.392 1.00 82.12 106 THR A N 1
ATOM 858 C CA . THR A 1 106 ? 9.804 -9.713 -6.111 1.00 82.12 106 THR A CA 1
ATOM 859 C C . THR A 1 106 ? 9.545 -9.648 -7.620 1.00 82.12 106 THR A C 1
ATOM 861 O O . THR A 1 106 ? 10.168 -10.390 -8.382 1.00 82.12 106 THR A O 1
ATOM 864 N N . ASN A 1 107 ? 8.682 -8.731 -8.079 1.00 83.31 107 ASN A N 1
ATOM 865 C CA . ASN A 1 107 ? 8.462 -8.468 -9.500 1.00 83.31 107 ASN A CA 1
ATOM 866 C C . ASN A 1 107 ? 9.643 -7.674 -10.083 1.00 83.31 107 ASN A C 1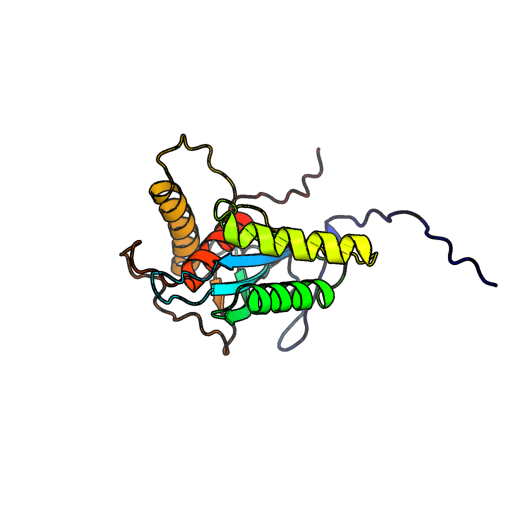
ATOM 868 O O . ASN A 1 107 ? 9.649 -6.442 -10.103 1.00 83.31 107 ASN A O 1
ATOM 872 N N . ARG A 1 108 ? 10.668 -8.402 -10.538 1.00 85.44 108 ARG A N 1
ATOM 873 C CA . ARG A 1 108 ? 11.901 -7.819 -11.081 1.00 85.44 108 ARG A CA 1
ATOM 874 C C . ARG A 1 108 ? 11.650 -6.846 -12.248 1.00 85.44 108 ARG A C 1
ATOM 876 O O . ARG A 1 108 ? 12.184 -5.745 -12.153 1.00 85.44 108 ARG A O 1
ATOM 883 N N . PRO A 1 109 ? 10.831 -7.172 -13.272 1.00 87.25 109 PRO A N 1
ATOM 884 C CA . PRO A 1 109 ? 10.492 -6.215 -14.328 1.00 87.25 109 PRO A CA 1
ATOM 885 C C . PRO A 1 109 ? 9.936 -4.887 -13.801 1.00 87.25 109 PRO A C 1
ATOM 887 O O . PRO A 1 109 ? 10.404 -3.827 -14.202 1.00 87.25 109 PRO A O 1
ATOM 890 N N . SER A 1 110 ? 8.992 -4.914 -12.854 1.00 88.50 110 SER A N 1
ATOM 891 C CA . SER A 1 110 ? 8.441 -3.678 -12.281 1.00 88.50 110 SER A CA 1
ATOM 892 C C . SER A 1 110 ? 9.481 -2.877 -11.495 1.00 88.50 110 SER A C 1
ATOM 894 O O . SER A 1 110 ? 9.518 -1.649 -11.575 1.00 88.50 110 SER A O 1
ATOM 896 N N . MET A 1 111 ? 10.366 -3.557 -10.762 1.00 88.75 111 MET A N 1
ATOM 897 C CA . MET A 1 111 ? 11.423 -2.898 -9.990 1.00 88.75 111 MET A CA 1
ATOM 898 C C . MET A 1 111 ? 12.473 -2.199 -10.869 1.00 88.75 111 MET A C 1
ATOM 900 O O . MET A 1 111 ? 13.078 -1.227 -10.416 1.00 88.75 111 MET A O 1
ATOM 904 N N . GLU A 1 112 ? 12.660 -2.619 -12.124 1.00 88.88 112 GLU A N 1
ATOM 905 C CA . GLU A 1 112 ? 13.558 -1.934 -13.066 1.00 88.88 112 GLU A CA 1
ATOM 906 C C . GLU A 1 112 ? 13.077 -0.511 -13.396 1.00 88.88 112 GLU A C 1
ATOM 908 O O . GLU A 1 112 ? 13.895 0.412 -13.430 1.00 88.88 112 GLU A O 1
ATOM 913 N N . PHE A 1 113 ? 11.761 -0.290 -13.526 1.00 88.25 113 PHE A N 1
ATOM 914 C CA . PHE A 1 113 ? 11.190 1.057 -13.700 1.00 88.25 113 PHE A CA 1
ATOM 915 C C . PHE A 1 113 ? 11.492 1.957 -12.498 1.00 88.25 113 PHE A C 1
ATOM 917 O O . PHE A 1 113 ? 11.876 3.117 -12.649 1.00 88.25 113 PHE A O 1
ATOM 924 N N . VAL A 1 114 ? 11.374 1.403 -11.291 1.00 87.38 114 VAL A N 1
ATOM 925 C CA . VAL A 1 114 ? 11.648 2.115 -10.036 1.00 87.38 114 VAL A CA 1
ATOM 926 C C . VAL A 1 114 ? 13.118 2.513 -9.966 1.00 87.38 114 VAL A C 1
ATOM 928 O O . VAL A 1 114 ? 13.440 3.648 -9.624 1.00 87.38 114 VAL A O 1
ATOM 931 N N . TRP A 1 115 ? 14.032 1.605 -10.317 1.00 86.00 115 TRP A N 1
ATOM 932 C CA . TRP A 1 115 ? 15.465 1.900 -10.339 1.00 86.00 115 TRP A CA 1
ATOM 933 C C . TRP A 1 115 ? 15.831 2.965 -11.369 1.00 86.00 115 TRP A C 1
ATOM 935 O O . TRP A 1 115 ? 16.648 3.835 -11.064 1.00 86.00 115 TRP A O 1
ATOM 945 N N . ALA A 1 116 ? 15.214 2.939 -12.551 1.00 85.50 116 ALA A N 1
ATOM 946 C CA . ALA A 1 116 ? 15.415 3.970 -13.562 1.00 85.50 116 ALA A CA 1
ATOM 947 C C . ALA A 1 116 ? 14.982 5.354 -13.046 1.00 85.50 116 ALA A C 1
ATOM 949 O O . ALA A 1 116 ? 15.758 6.307 -13.132 1.00 85.50 116 ALA A O 1
ATOM 950 N N . LEU A 1 117 ? 13.801 5.448 -12.424 1.00 82.31 117 LEU A N 1
ATOM 951 C CA . LEU A 1 117 ? 13.310 6.690 -11.813 1.00 82.31 117 LEU A CA 1
ATOM 952 C C . LEU A 1 117 ? 14.221 7.177 -10.681 1.00 82.31 117 LEU A C 1
ATOM 954 O O . LEU A 1 117 ? 14.547 8.362 -10.609 1.00 82.31 117 LEU A O 1
ATOM 958 N N . ARG A 1 118 ? 14.692 6.264 -9.822 1.00 80.81 118 ARG A N 1
ATOM 959 C CA . ARG A 1 118 ? 15.648 6.580 -8.748 1.00 80.81 118 ARG A CA 1
ATOM 960 C C . ARG A 1 118 ? 16.938 7.165 -9.288 1.00 80.81 118 ARG A C 1
ATOM 962 O O . ARG A 1 118 ? 17.406 8.178 -8.776 1.00 80.81 118 ARG A O 1
ATOM 969 N N . LYS A 1 119 ? 17.500 6.529 -10.315 1.00 82.50 119 LYS A N 1
ATOM 970 C CA . LYS A 1 119 ? 18.735 6.975 -10.954 1.00 82.50 119 LYS A CA 1
ATOM 971 C C . LYS A 1 119 ? 18.569 8.381 -11.5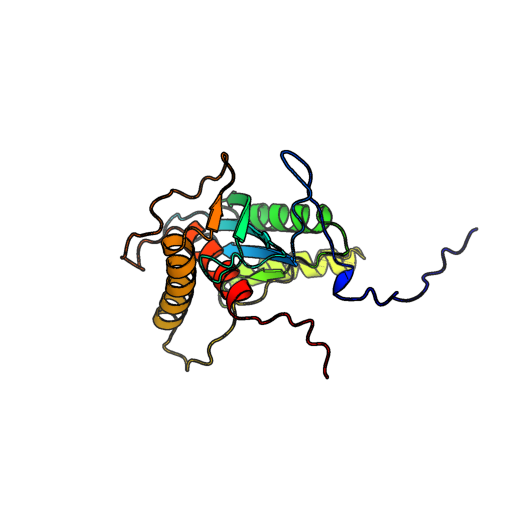35 1.00 82.50 119 LYS A C 1
ATOM 973 O O . LYS A 1 119 ? 19.385 9.246 -11.239 1.00 82.50 119 LYS A O 1
ATOM 978 N N . GLN A 1 120 ? 17.477 8.636 -12.258 1.00 79.69 120 GLN A N 1
ATOM 979 C CA . GLN A 1 120 ? 17.173 9.964 -12.807 1.00 79.69 120 GLN A CA 1
ATOM 980 C C . GLN A 1 120 ? 17.013 11.032 -11.714 1.00 79.69 120 GLN A C 1
ATOM 982 O O . GLN A 1 120 ? 17.522 12.143 -11.853 1.00 79.69 120 GLN A O 1
ATOM 987 N N . ALA A 1 121 ? 16.334 10.706 -10.609 1.00 74.81 121 ALA A N 1
ATOM 988 C CA . ALA A 1 121 ? 16.175 11.625 -9.483 1.00 74.81 121 ALA A CA 1
ATOM 989 C C . ALA A 1 121 ? 17.521 11.959 -8.815 1.00 74.81 121 ALA A C 1
ATOM 991 O O . ALA A 1 121 ? 17.780 13.125 -8.516 1.00 74.81 121 ALA A O 1
ATOM 992 N N . GLN A 1 122 ? 18.389 10.956 -8.634 1.00 74.38 122 GLN A N 1
ATOM 993 C CA . GLN A 1 122 ? 19.733 11.126 -8.074 1.00 74.38 122 GLN A CA 1
ATOM 994 C C . GLN A 1 122 ? 20.634 11.974 -8.979 1.00 74.38 122 GLN A C 1
ATOM 996 O O . GLN A 1 122 ? 21.273 12.907 -8.497 1.00 74.38 122 GLN A O 1
ATOM 1001 N N . GLU A 1 123 ? 20.650 11.694 -10.284 1.00 80.75 123 GLU A N 1
ATOM 1002 C CA . GLU A 1 123 ? 21.411 12.467 -11.276 1.00 80.75 123 GLU A CA 1
ATOM 1003 C C . GLU A 1 123 ? 20.923 13.924 -11.364 1.00 80.75 123 GLU A C 1
ATOM 1005 O O . GLU A 1 123 ? 21.722 14.837 -11.558 1.00 80.75 123 GLU A O 1
ATOM 1010 N N . GLY A 1 124 ? 19.622 14.158 -11.161 1.00 72.94 124 GLY A N 1
ATOM 1011 C CA . GLY A 1 124 ? 19.008 15.487 -11.135 1.00 72.94 124 GLY A CA 1
ATOM 1012 C C . GLY A 1 124 ? 19.051 16.212 -9.784 1.00 72.94 124 GLY A C 1
ATOM 1013 O O . GLY A 1 124 ? 18.440 17.274 -9.664 1.00 72.94 124 GLY A O 1
ATOM 1014 N N . GLY A 1 125 ? 19.706 15.652 -8.759 1.00 64.69 125 GLY A N 1
ATOM 1015 C CA . GLY A 1 125 ? 19.820 16.260 -7.426 1.00 64.69 125 GLY A CA 1
ATOM 1016 C C . GLY A 1 125 ? 18.496 16.401 -6.661 1.00 64.69 125 GLY A C 1
ATOM 1017 O O . GLY A 1 125 ? 18.402 17.219 -5.746 1.00 64.69 125 GLY A O 1
ATOM 1018 N N . ARG A 1 126 ? 17.459 15.640 -7.034 1.00 61.94 126 ARG A N 1
ATOM 1019 C CA . ARG A 1 126 ? 16.136 15.688 -6.397 1.00 61.94 126 ARG A CA 1
ATOM 1020 C C . ARG A 1 126 ? 16.065 14.747 -5.194 1.00 61.94 126 ARG A C 1
ATOM 1022 O O . ARG A 1 126 ? 16.572 13.628 -5.225 1.00 61.94 126 ARG A O 1
ATOM 1029 N N . THR A 1 127 ? 15.369 15.186 -4.149 1.00 52.53 127 THR A N 1
ATOM 1030 C CA . THR A 1 127 ? 14.943 14.354 -3.014 1.00 52.53 127 THR A CA 1
ATOM 1031 C C . THR A 1 127 ? 13.542 13.805 -3.291 1.00 52.53 127 THR A C 1
ATOM 1033 O O . THR A 1 127 ? 12.662 14.583 -3.645 1.00 52.53 127 THR A O 1
ATOM 1036 N N . GLY A 1 128 ? 13.332 12.494 -3.143 1.00 56.78 128 GLY A N 1
ATOM 1037 C CA . GLY A 1 128 ? 12.074 11.817 -3.504 1.00 56.78 128 GLY A CA 1
ATOM 1038 C C . GLY A 1 128 ? 12.332 10.736 -4.548 1.00 56.78 128 GLY A C 1
ATOM 1039 O O . GLY A 1 128 ? 12.409 11.003 -5.747 1.00 56.78 128 GLY A O 1
ATOM 1040 N N . THR A 1 129 ? 12.580 9.520 -4.069 1.00 61.53 129 THR A N 1
ATOM 1041 C CA . THR A 1 129 ? 13.121 8.409 -4.862 1.00 61.53 129 THR A CA 1
ATOM 1042 C C . THR A 1 129 ? 12.143 7.244 -4.994 1.00 61.53 129 THR A C 1
ATOM 1044 O O . THR A 1 129 ? 12.563 6.176 -5.434 1.00 61.53 129 THR A O 1
ATOM 1047 N N . LEU A 1 130 ? 10.865 7.402 -4.613 1.00 73.88 130 LEU A N 1
ATOM 1048 C CA . LEU A 1 130 ? 9.907 6.296 -4.533 1.00 73.88 130 LEU A CA 1
ATOM 1049 C C . LEU A 1 130 ? 10.507 5.096 -3.807 1.00 73.88 130 LEU A C 1
ATOM 1051 O O . LEU A 1 130 ? 10.947 4.103 -4.404 1.00 73.88 130 LEU A O 1
ATOM 1055 N N . ASN A 1 131 ? 10.594 5.202 -2.484 1.00 76.62 131 ASN A N 1
ATOM 1056 C CA . ASN A 1 131 ? 11.134 4.125 -1.663 1.00 76.62 131 ASN A CA 1
ATOM 1057 C C . ASN A 1 131 ? 10.090 3.020 -1.488 1.00 76.62 131 ASN A C 1
ATOM 1059 O O . ASN A 1 131 ? 9.353 2.978 -0.508 1.00 76.62 131 ASN A O 1
ATOM 1063 N N . ILE A 1 132 ? 10.059 2.110 -2.461 1.00 82.75 132 ILE A N 1
ATOM 1064 C CA . ILE A 1 132 ? 9.277 0.883 -2.401 1.00 82.75 132 ILE A CA 1
ATOM 1065 C C . ILE A 1 132 ? 9.957 -0.108 -1.470 1.00 82.75 132 ILE A C 1
ATOM 1067 O O . ILE A 1 132 ? 11.083 -0.552 -1.720 1.00 82.75 132 ILE A O 1
ATOM 1071 N N . SER A 1 133 ? 9.233 -0.452 -0.419 1.00 81.44 133 SER A N 1
ATOM 1072 C CA . SER A 1 133 ? 9.546 -1.519 0.509 1.00 81.44 133 SER A CA 1
ATOM 1073 C C . SER A 1 133 ? 8.557 -2.666 0.310 1.00 81.44 133 SER A C 1
ATOM 1075 O O . SER A 1 133 ? 7.398 -2.442 -0.033 1.00 81.44 133 SER A O 1
ATOM 1077 N N . PRO A 1 134 ? 8.978 -3.913 0.530 1.00 76.69 134 PRO A N 1
ATOM 1078 C CA . PRO A 1 134 ? 8.019 -4.986 0.705 1.00 76.69 134 PRO A CA 1
ATOM 1079 C C . PRO A 1 134 ? 7.191 -4.720 1.969 1.00 76.69 134 PRO A C 1
ATOM 1081 O O . PRO A 1 134 ? 7.732 -4.183 2.945 1.00 76.69 134 PRO A O 1
ATOM 1084 N N . PRO A 1 135 ? 5.905 -5.110 1.997 1.00 76.00 135 PRO A N 1
ATOM 1085 C CA . PRO A 1 135 ? 5.176 -5.182 3.252 1.00 76.00 135 PRO A CA 1
ATOM 1086 C C . PRO A 1 135 ? 5.941 -6.110 4.208 1.00 76.00 135 PRO A C 1
ATOM 1088 O O . PRO A 1 135 ? 6.624 -7.025 3.734 1.00 76.00 135 PRO A O 1
ATOM 1091 N N . PRO A 1 136 ? 5.854 -5.893 5.530 1.00 70.50 136 PRO A N 1
ATOM 1092 C CA . PRO A 1 136 ? 6.592 -6.643 6.537 1.00 70.50 136 PRO A CA 1
ATOM 1093 C C . PRO A 1 136 ? 6.687 -8.130 6.205 1.00 70.50 136 PRO A C 1
ATOM 1095 O O . PRO A 1 136 ? 5.681 -8.823 6.010 1.00 70.50 136 PRO A O 1
ATOM 1098 N N . TYR A 1 137 ? 7.932 -8.596 6.105 1.00 59.53 137 TYR A N 1
ATOM 1099 C CA . TYR A 1 137 ? 8.232 -10.003 5.927 1.00 59.53 137 TYR A CA 1
ATOM 1100 C C . TYR A 1 137 ? 7.906 -10.718 7.227 1.00 59.53 137 TYR A C 1
ATOM 1102 O O . TYR A 1 137 ? 8.588 -10.533 8.233 1.00 59.53 137 TYR A O 1
ATOM 1110 N N . ILE A 1 138 ? 6.902 -11.585 7.191 1.00 56.94 138 ILE A N 1
ATOM 1111 C CA . ILE A 1 138 ? 6.930 -12.716 8.103 1.00 56.94 138 ILE A CA 1
ATOM 1112 C C . ILE A 1 138 ? 7.970 -13.678 7.530 1.00 56.94 138 ILE A C 1
ATOM 1114 O O . ILE A 1 138 ? 7.875 -14.043 6.356 1.00 56.94 138 ILE A O 1
ATOM 1118 N N . ASP A 1 139 ? 8.995 -14.022 8.315 1.00 51.94 139 ASP A N 1
ATOM 1119 C CA . ASP A 1 139 ? 10.038 -14.955 7.886 1.00 51.94 139 ASP A CA 1
ATOM 1120 C C . ASP A 1 139 ? 9.417 -16.331 7.650 1.00 51.94 139 ASP A C 1
ATOM 1122 O O . ASP A 1 139 ? 9.077 -17.105 8.549 1.00 51.94 139 ASP A O 1
ATOM 1126 N N . PHE A 1 140 ? 9.188 -16.596 6.379 1.00 52.28 140 PHE A N 1
ATOM 1127 C CA . PHE A 1 140 ? 8.393 -17.694 5.917 1.00 52.28 140 PHE A CA 1
ATOM 1128 C C . PHE A 1 140 ? 9.149 -18.304 4.741 1.00 52.28 140 PHE A C 1
ATOM 1130 O O . PHE A 1 140 ? 9.046 -17.847 3.607 1.00 52.28 140 PHE A O 1
ATOM 1137 N N . LYS A 1 141 ? 9.938 -19.346 5.051 1.00 51.41 141 LYS A N 1
ATOM 1138 C CA . LYS A 1 141 ? 10.692 -20.173 4.091 1.00 51.41 141 LYS A CA 1
ATOM 1139 C C . LYS A 1 141 ? 9.922 -20.371 2.771 1.00 51.41 141 LYS A C 1
ATOM 1141 O O . LYS A 1 141 ? 8.747 -20.714 2.811 1.00 51.41 141 LYS A O 1
ATOM 1146 N N . LYS A 1 142 ? 10.640 -20.165 1.658 1.00 50.03 142 LYS A N 1
ATOM 1147 C CA . LYS A 1 142 ? 10.362 -20.187 0.195 1.00 50.03 142 LYS A CA 1
ATOM 1148 C C . LYS A 1 142 ? 9.016 -20.650 -0.431 1.00 50.03 142 LYS A C 1
ATOM 1150 O O . LYS A 1 142 ? 8.817 -20.293 -1.583 1.00 50.03 142 LYS A O 1
ATOM 1155 N N . ASP A 1 143 ? 8.067 -21.286 0.258 1.00 51.25 143 ASP A N 1
ATOM 1156 C CA . ASP A 1 143 ? 6.791 -21.789 -0.318 1.00 51.25 143 ASP A CA 1
ATOM 1157 C C . ASP A 1 143 ? 5.530 -21.017 0.122 1.00 51.25 143 ASP A C 1
ATOM 1159 O O . ASP A 1 143 ? 4.407 -21.514 0.077 1.00 51.25 143 ASP A O 1
ATOM 1163 N N . LYS A 1 144 ? 5.685 -19.775 0.588 1.00 63.91 144 LYS A N 1
ATOM 1164 C CA . LYS A 1 144 ? 4.658 -19.120 1.414 1.00 63.91 144 LYS A CA 1
ATOM 1165 C C . LYS A 1 144 ? 4.012 -17.870 0.812 1.00 63.91 144 LYS A C 1
ATOM 1167 O O . LYS A 1 144 ? 3.419 -17.099 1.556 1.00 63.91 144 LYS A O 1
ATOM 1172 N N . LYS A 1 145 ? 4.051 -17.661 -0.515 1.00 71.00 145 LYS A N 1
ATOM 1173 C CA . LYS A 1 145 ? 3.360 -16.513 -1.157 1.00 71.00 145 LYS A CA 1
ATOM 1174 C C . LYS A 1 145 ? 1.861 -16.488 -0.825 1.00 71.00 145 LYS A C 1
ATOM 1176 O O . LYS A 1 145 ? 1.339 -15.429 -0.500 1.00 71.00 145 LYS A O 1
ATOM 1181 N N . GLN A 1 146 ? 1.202 -17.648 -0.845 1.00 72.00 146 GLN A N 1
ATOM 1182 C CA . GLN A 1 146 ? -0.208 -17.774 -0.459 1.00 72.00 146 GLN A CA 1
ATOM 1183 C C . GLN A 1 146 ? -0.418 -17.437 1.021 1.00 72.00 146 GLN A C 1
ATOM 1185 O O . GLN A 1 146 ? -1.211 -16.563 1.328 1.00 72.00 146 GLN A O 1
ATOM 1190 N N . LEU A 1 147 ? 0.366 -18.025 1.933 1.00 73.00 147 LEU A N 1
ATOM 1191 C CA . LEU A 1 147 ? 0.270 -17.715 3.369 1.00 73.00 147 LEU A CA 1
ATOM 1192 C C . LEU A 1 147 ? 0.543 -16.237 3.682 1.00 73.00 147 LEU A C 1
ATOM 1194 O O . LEU A 1 147 ? -0.087 -15.658 4.560 1.00 73.00 147 LEU A O 1
ATOM 1198 N N . ARG A 1 148 ? 1.478 -15.622 2.956 1.00 76.94 148 ARG A N 1
ATOM 1199 C CA . ARG A 1 148 ? 1.787 -14.196 3.051 1.00 76.94 148 ARG A CA 1
ATOM 1200 C C . ARG A 1 148 ? 0.589 -13.348 2.617 1.00 76.94 148 ARG A C 1
ATOM 1202 O O . ARG A 1 148 ? 0.198 -12.441 3.342 1.00 76.94 148 ARG A O 1
ATOM 1209 N N . ASN A 1 149 ? -0.001 -13.658 1.465 1.00 78.94 149 ASN A N 1
ATOM 1210 C CA . ASN A 1 149 ? -1.186 -12.962 0.969 1.00 78.94 149 ASN A CA 1
ATOM 1211 C C . ASN A 1 149 ? -2.381 -13.146 1.918 1.00 78.94 149 ASN A C 1
ATOM 1213 O O . ASN A 1 149 ? -3.022 -12.160 2.263 1.00 78.94 149 ASN A O 1
ATOM 1217 N N . ALA A 1 150 ? -2.609 -14.364 2.415 1.00 79.56 150 ALA A N 1
ATOM 1218 C CA . ALA A 1 150 ? -3.637 -14.664 3.408 1.00 79.56 150 ALA A CA 1
ATOM 1219 C C . ALA A 1 150 ? -3.452 -13.839 4.692 1.00 79.56 150 ALA A C 1
ATOM 1221 O O . ALA A 1 150 ? -4.411 -13.267 5.206 1.00 79.56 150 ALA A O 1
ATOM 1222 N N . PHE A 1 151 ? -2.214 -13.708 5.184 1.00 82.19 151 PHE A N 1
ATOM 1223 C CA . PHE A 1 151 ? -1.909 -12.842 6.324 1.00 82.19 151 PHE A CA 1
ATOM 1224 C C . PHE A 1 151 ? -2.260 -11.376 6.040 1.00 82.19 151 PHE A C 1
ATOM 1226 O O . PHE A 1 151 ? -2.899 -10.726 6.868 1.00 82.19 151 PHE A O 1
ATOM 1233 N N . TYR A 1 152 ? -1.890 -10.858 4.865 1.00 85.69 152 TYR A N 1
ATOM 1234 C CA . TYR A 1 152 ? -2.197 -9.472 4.520 1.00 85.69 152 TYR A CA 1
ATOM 1235 C C . TYR A 1 152 ? -3.703 -9.209 4.434 1.00 85.69 152 TYR A C 1
ATOM 1237 O O . TYR A 1 152 ? -4.201 -8.209 4.955 1.00 85.69 152 TYR A O 1
ATOM 1245 N N . LEU A 1 153 ? -4.434 -10.141 3.828 1.00 85.44 153 LEU A N 1
ATOM 1246 C CA . LEU A 1 153 ? -5.887 -10.089 3.718 1.00 85.44 153 LEU A CA 1
ATOM 1247 C C . LEU A 1 153 ? -6.570 -10.213 5.083 1.00 85.44 153 LEU A C 1
ATOM 1249 O O . LEU A 1 153 ? -7.566 -9.539 5.327 1.00 85.44 153 LEU A O 1
ATOM 1253 N N . GLN A 1 154 ? -6.031 -11.020 6.000 1.00 85.69 154 GLN A N 1
ATOM 1254 C CA . GLN A 1 154 ? -6.570 -11.149 7.354 1.00 85.69 154 GLN A CA 1
ATOM 1255 C C . GLN A 1 154 ? -6.491 -9.830 8.139 1.00 85.69 154 GLN A C 1
ATOM 1257 O O . GLN A 1 154 ? -7.446 -9.472 8.837 1.00 85.69 154 GLN A O 1
ATOM 1262 N N . ASN A 1 155 ? -5.392 -9.080 8.004 1.00 87.06 155 ASN A N 1
ATOM 1263 C CA . ASN A 1 155 ? -5.269 -7.755 8.623 1.00 87.06 155 ASN A CA 1
ATOM 1264 C C . ASN A 1 155 ? -6.311 -6.785 8.053 1.00 87.06 155 ASN A C 1
ATOM 1266 O O . ASN A 1 155 ? -7.005 -6.112 8.812 1.00 87.06 155 ASN A O 1
ATOM 1270 N N . LEU A 1 156 ? -6.475 -6.769 6.726 1.00 88.50 156 LEU A N 1
ATOM 1271 C CA . LEU A 1 156 ? -7.484 -5.948 6.057 1.00 88.50 156 LEU A CA 1
ATOM 1272 C C . LEU A 1 156 ? -8.909 -6.294 6.522 1.00 88.50 156 LEU A C 1
ATOM 1274 O O . LEU A 1 156 ? -9.663 -5.407 6.917 1.00 88.50 156 LEU A O 1
ATOM 1278 N N . ARG A 1 157 ? -9.262 -7.584 6.558 1.00 86.75 157 ARG A N 1
ATOM 1279 C CA . ARG A 1 157 ? -10.567 -8.061 7.046 1.00 86.75 157 ARG A CA 1
ATOM 1280 C C . ARG A 1 157 ? -10.845 -7.638 8.483 1.00 86.75 157 ARG A C 1
ATOM 1282 O O . ARG A 1 157 ? -11.974 -7.282 8.794 1.00 86.75 157 ARG A O 1
ATOM 1289 N N . THR A 1 158 ? -9.828 -7.647 9.343 1.00 87.25 158 THR A N 1
ATOM 1290 C CA . THR A 1 158 ? -9.970 -7.198 10.737 1.00 87.25 158 THR A CA 1
ATOM 1291 C C . THR A 1 158 ? -10.394 -5.732 10.804 1.00 87.25 158 THR A C 1
ATOM 1293 O O . THR A 1 158 ? -11.315 -5.401 11.544 1.00 87.25 158 THR A O 1
ATOM 1296 N N . TYR A 1 159 ? -9.778 -4.868 9.994 1.00 89.00 159 TYR A N 1
ATOM 1297 C CA . TYR A 1 159 ? -10.127 -3.448 9.943 1.00 89.00 159 TYR A CA 1
ATOM 1298 C C . TYR A 1 159 ? -11.519 -3.207 9.359 1.00 89.00 159 TYR A C 1
ATOM 1300 O O . TYR A 1 159 ? -12.263 -2.384 9.884 1.00 89.00 159 TYR A O 1
ATOM 1308 N N . LEU A 1 160 ? -11.895 -3.954 8.322 1.00 87.12 160 LEU A N 1
ATOM 1309 C CA . LEU A 1 160 ? -13.230 -3.872 7.725 1.00 87.12 160 LEU A CA 1
ATOM 1310 C C . LEU A 1 160 ? -14.322 -4.322 8.698 1.00 87.12 160 LEU A C 1
ATOM 1312 O O . LEU A 1 160 ? -15.300 -3.612 8.889 1.00 87.12 160 LEU A O 1
ATOM 1316 N N . ALA A 1 161 ? -14.138 -5.470 9.356 1.00 86.25 161 ALA A N 1
ATOM 1317 C CA . ALA A 1 161 ? -15.107 -6.021 10.305 1.00 86.25 161 ALA A CA 1
ATOM 1318 C C . ALA A 1 161 ? -15.300 -5.147 11.556 1.00 86.25 161 ALA A C 1
ATOM 1320 O O . ALA A 1 161 ? -16.312 -5.265 12.241 1.00 86.25 161 ALA A O 1
ATOM 1321 N N . LYS A 1 162 ? -14.311 -4.309 11.879 1.00 88.38 162 LYS A N 1
ATOM 1322 C CA . LYS A 1 162 ? -14.349 -3.351 12.989 1.00 88.38 162 LYS A CA 1
ATOM 1323 C C . LYS A 1 162 ? -14.721 -1.937 12.550 1.00 88.38 162 LYS A C 1
ATOM 1325 O O . LYS A 1 162 ? -14.653 -1.041 13.379 1.00 88.38 162 LYS A O 1
ATOM 1330 N N . GLU A 1 163 ? -15.050 -1.739 11.271 1.00 86.38 163 GLU A N 1
ATOM 1331 C CA . GLU A 1 163 ? -15.375 -0.424 10.699 1.00 86.38 163 GLU A CA 1
ATOM 1332 C C . GLU A 1 163 ? -14.258 0.617 10.946 1.00 86.38 163 GLU A C 1
ATOM 1334 O O . GLU A 1 163 ? -14.477 1.820 11.062 1.00 86.38 163 GLU A O 1
ATOM 1339 N N . ALA A 1 164 ? -13.012 0.138 11.026 1.00 88.19 164 ALA A N 1
ATOM 1340 C CA . ALA A 1 164 ? -11.829 0.942 11.309 1.00 88.19 164 ALA A CA 1
ATOM 1341 C C . ALA A 1 164 ? -11.167 1.500 10.039 1.00 88.19 164 ALA A C 1
ATOM 1343 O O . ALA A 1 164 ? -10.202 2.253 10.137 1.00 88.19 164 ALA A O 1
ATOM 1344 N N . LEU A 1 165 ? -11.635 1.107 8.853 1.00 89.06 165 LEU A N 1
ATOM 1345 C CA . LEU A 1 165 ? -11.111 1.553 7.565 1.00 89.06 165 LEU A CA 1
ATOM 1346 C C . LEU A 1 165 ? -12.167 2.371 6.826 1.00 89.06 165 LEU A C 1
ATOM 1348 O O . LEU A 1 165 ? -13.247 1.868 6.525 1.00 89.06 165 LEU A O 1
ATOM 1352 N N . HIS A 1 166 ? -11.812 3.611 6.511 1.00 87.75 166 HIS A N 1
ATOM 1353 C CA . HIS A 1 166 ? -12.691 4.593 5.890 1.00 87.75 166 HIS A CA 1
ATOM 1354 C C . HIS A 1 166 ? -12.221 4.941 4.485 1.00 87.75 166 HIS A C 1
ATOM 1356 O O . HIS A 1 166 ? -11.021 5.069 4.224 1.00 87.75 166 HIS A O 1
ATOM 1362 N N . TYR A 1 167 ? -13.186 5.161 3.603 1.00 84.19 167 TYR A N 1
ATOM 1363 C CA . TYR A 1 167 ? -12.969 5.563 2.219 1.00 84.19 167 TYR A CA 1
ATOM 1364 C C . TYR A 1 167 ? -13.460 6.990 2.015 1.00 84.19 167 TYR A C 1
ATOM 1366 O O . TYR A 1 167 ? -14.444 7.396 2.637 1.00 84.19 167 TYR A O 1
ATOM 1374 N N . SER A 1 168 ? -12.798 7.749 1.140 1.00 74.88 168 SER A N 1
ATOM 1375 C CA . SER A 1 168 ? -13.381 9.008 0.678 1.00 74.88 168 SER A CA 1
ATOM 1376 C C . SER A 1 168 ? -14.636 8.723 -0.164 1.00 74.88 168 SER A C 1
ATOM 1378 O O . SER A 1 168 ? -14.734 7.644 -0.762 1.00 74.88 168 SER A O 1
ATOM 1380 N N . PRO A 1 169 ? -15.593 9.665 -0.248 1.00 72.00 169 PRO A N 1
ATOM 1381 C CA . PRO A 1 169 ? -16.782 9.513 -1.091 1.00 72.00 169 PRO A CA 1
ATOM 1382 C C . PRO A 1 169 ? -16.471 9.210 -2.566 1.00 72.00 169 PRO A C 1
ATOM 1384 O O . PRO A 1 169 ? -17.287 8.618 -3.266 1.00 72.00 169 PRO A O 1
ATOM 1387 N N . GLU A 1 170 ? -15.295 9.615 -3.041 1.00 74.38 170 GLU A N 1
ATOM 1388 C CA . GLU A 1 170 ? -14.815 9.438 -4.412 1.00 74.38 170 GLU A CA 1
ATOM 1389 C C . GLU A 1 170 ? -14.010 8.146 -4.620 1.00 74.38 170 GLU A C 1
ATOM 1391 O O . GLU A 1 170 ? -13.545 7.898 -5.736 1.00 74.38 170 GLU A O 1
ATOM 1396 N N . SER A 1 171 ? -13.810 7.338 -3.572 1.00 79.50 171 SER A N 1
ATOM 1397 C CA . SER A 1 171 ? -13.030 6.108 -3.677 1.00 79.50 171 SER A CA 1
ATOM 1398 C C . SER A 1 171 ? -13.708 5.094 -4.598 1.00 79.50 171 SER A C 1
ATOM 1400 O O . SER A 1 171 ? -14.905 4.821 -4.519 1.00 79.50 171 SER A O 1
ATOM 1402 N N . LYS A 1 172 ? -12.900 4.504 -5.473 1.00 75.56 172 LYS A N 1
ATOM 1403 C CA . LYS A 1 172 ? -13.236 3.439 -6.419 1.00 75.56 172 LYS A CA 1
ATOM 1404 C C . LYS A 1 172 ? -13.076 2.054 -5.797 1.00 75.56 172 LYS A C 1
ATOM 1406 O O . LYS A 1 172 ? -13.324 1.049 -6.466 1.00 75.56 172 LYS A O 1
ATOM 1411 N N . LEU A 1 173 ? -12.643 1.972 -4.537 1.00 77.06 173 LEU A N 1
ATOM 1412 C CA . LEU A 1 173 ? -12.631 0.726 -3.784 1.00 77.06 173 LEU A CA 1
ATOM 1413 C C . LEU A 1 173 ? -14.080 0.318 -3.501 1.00 77.06 173 LEU A C 1
ATOM 1415 O O . LEU A 1 173 ? -14.779 0.950 -2.715 1.00 77.06 173 LEU A O 1
ATOM 1419 N N . ASN A 1 174 ? -14.544 -0.743 -4.161 1.00 58.88 174 ASN A N 1
ATOM 1420 C CA . ASN A 1 174 ? -15.869 -1.295 -3.894 1.00 58.88 174 ASN A CA 1
ATOM 1421 C C . ASN A 1 174 ? -15.974 -1.787 -2.443 1.00 58.88 174 ASN A C 1
ATOM 1423 O O . ASN A 1 174 ? -15.039 -2.380 -1.908 1.00 58.88 174 ASN A O 1
ATOM 1427 N N . ALA A 1 175 ? -17.159 -1.614 -1.852 1.00 48.56 175 ALA A N 1
ATOM 1428 C CA . ALA A 1 175 ? -17.481 -2.009 -0.479 1.00 48.56 175 ALA A CA 1
ATOM 1429 C C . ALA A 1 175 ? -17.376 -3.527 -0.209 1.00 48.56 175 ALA A C 1
ATOM 1431 O O . ALA A 1 175 ? -17.323 -3.942 0.947 1.00 48.56 175 ALA A O 1
ATOM 1432 N N . ASP A 1 176 ? -17.299 -4.360 -1.251 1.00 53.66 176 ASP A N 1
ATOM 1433 C CA . ASP A 1 176 ? -17.329 -5.823 -1.142 1.00 53.66 176 ASP A CA 1
ATOM 1434 C C . ASP A 1 176 ? -15.924 -6.454 -1.077 1.00 53.66 176 ASP A C 1
ATOM 1436 O O . ASP A 1 176 ? -15.572 -7.402 -1.776 1.00 53.66 176 ASP A O 1
ATOM 1440 N N . LEU A 1 177 ? -15.087 -5.923 -0.184 1.00 60.91 177 LEU A N 1
ATOM 1441 C CA . LEU A 1 177 ? -13.772 -6.487 0.165 1.00 60.91 177 LEU A CA 1
ATOM 1442 C C . LEU A 1 177 ? -13.878 -7.773 1.016 1.00 60.91 177 LEU A C 1
ATOM 1444 O O . LEU A 1 177 ? -12.873 -8.271 1.529 1.00 60.91 177 LEU A O 1
ATOM 1448 N N . GLN A 1 178 ? -15.096 -8.290 1.210 1.00 54.03 178 GLN A N 1
ATOM 1449 C CA . GLN A 1 178 ? -15.387 -9.462 2.034 1.00 54.03 178 GLN A CA 1
ATOM 1450 C C . GLN A 1 178 ? -15.332 -10.786 1.265 1.00 54.03 178 GLN A C 1
ATOM 1452 O O . GLN A 1 178 ? -15.307 -11.841 1.905 1.00 54.03 178 GLN A O 1
ATOM 1457 N N . ASP A 1 179 ? -15.286 -10.758 -0.073 1.00 52.22 179 ASP A N 1
ATOM 1458 C CA . ASP A 1 179 ? -15.280 -11.987 -0.866 1.00 52.22 179 ASP A CA 1
ATOM 1459 C C . ASP A 1 179 ? -14.045 -12.854 -0.540 1.00 52.22 179 ASP A C 1
ATOM 1461 O O . ASP A 1 179 ? -13.000 -12.364 -0.107 1.00 52.22 179 ASP A O 1
ATOM 1465 N N . THR A 1 180 ? -14.179 -14.176 -0.627 1.00 48.41 180 THR A N 1
ATOM 1466 C CA . THR A 1 180 ? -13.248 -15.129 0.018 1.00 48.41 180 THR A CA 1
ATOM 1467 C C . THR A 1 180 ? -12.290 -15.838 -0.935 1.00 48.41 180 THR A C 1
ATOM 1469 O O . THR A 1 180 ? -11.356 -16.493 -0.468 1.00 48.41 180 THR A O 1
ATOM 1472 N N . ASP A 1 181 ? -12.454 -15.678 -2.251 1.00 58.78 181 ASP A N 1
ATOM 1473 C CA . ASP A 1 181 ? -11.581 -16.316 -3.242 1.00 58.78 181 ASP A CA 1
ATOM 1474 C C . ASP A 1 181 ? -10.305 -15.493 -3.491 1.00 58.78 181 ASP A C 1
ATOM 1476 O O . ASP A 1 181 ? -10.267 -14.573 -4.311 1.00 58.78 181 ASP A O 1
ATOM 1480 N N . GLU A 1 182 ? -9.221 -15.873 -2.804 1.00 57.69 182 GLU A N 1
ATOM 1481 C CA . GLU A 1 182 ? -7.900 -15.235 -2.911 1.00 57.69 182 GLU A CA 1
ATOM 1482 C C . GLU A 1 182 ? -7.354 -15.133 -4.341 1.00 57.69 182 GLU A C 1
ATOM 1484 O O . GLU A 1 182 ? -6.500 -14.288 -4.615 1.00 57.69 182 GLU A O 1
ATOM 1489 N N . LYS A 1 183 ? -7.836 -15.977 -5.262 1.00 59.16 183 LYS A N 1
ATOM 1490 C CA . LYS A 1 183 ? -7.386 -16.005 -6.660 1.00 59.16 183 LYS A CA 1
ATOM 1491 C C . LYS A 1 183 ? -8.061 -14.960 -7.548 1.00 59.16 183 LYS A C 1
ATOM 1493 O O . LYS A 1 183 ? -7.664 -14.830 -8.701 1.00 59.16 183 LYS A O 1
ATOM 1498 N N . LYS A 1 184 ? -9.071 -14.245 -7.048 1.00 63.00 184 LYS A N 1
ATOM 1499 C CA . LYS A 1 184 ? -9.856 -13.274 -7.829 1.00 63.00 184 LYS A CA 1
ATOM 1500 C C . LYS A 1 184 ? -9.801 -11.855 -7.285 1.00 63.00 184 LYS A C 1
ATOM 1502 O O . LYS A 1 184 ? -10.483 -10.985 -7.821 1.00 63.00 184 LYS A O 1
ATOM 1507 N N . PHE A 1 185 ? -9.014 -11.604 -6.240 1.00 73.94 185 PHE A N 1
ATOM 1508 C CA . PHE A 1 185 ? -8.952 -10.260 -5.687 1.00 73.94 185 PHE A CA 1
ATOM 1509 C C . PHE A 1 185 ? -8.378 -9.270 -6.705 1.00 73.94 185 PHE A C 1
ATOM 1511 O O . PHE A 1 185 ? -7.306 -9.528 -7.260 1.00 73.94 185 PHE A O 1
ATOM 1518 N N . PRO A 1 186 ? -9.055 -8.132 -6.936 1.00 83.12 186 PRO A N 1
ATOM 1519 C CA . PRO A 1 186 ? -8.509 -7.075 -7.768 1.00 83.12 186 PRO A CA 1
ATOM 1520 C C . PRO A 1 186 ? -7.216 -6.526 -7.160 1.00 83.12 186 PRO A C 1
ATOM 1522 O O . PRO A 1 186 ? -7.013 -6.543 -5.943 1.00 83.12 186 PRO A O 1
ATOM 1525 N N . ASN A 1 187 ? -6.347 -5.976 -8.010 1.00 87.44 187 ASN A N 1
ATOM 1526 C CA . ASN A 1 187 ? -5.074 -5.389 -7.586 1.00 87.44 187 ASN A CA 1
ATOM 1527 C C . ASN A 1 187 ? -5.233 -4.304 -6.505 1.00 87.44 187 ASN A C 1
ATOM 1529 O O . ASN A 1 187 ? -4.350 -4.133 -5.662 1.00 87.44 187 ASN A O 1
ATOM 1533 N N . SER A 1 188 ? -6.379 -3.625 -6.480 1.00 87.69 188 SER A N 1
ATOM 1534 C CA . SER A 1 188 ? -6.742 -2.647 -5.458 1.00 87.69 188 SER A CA 1
ATOM 1535 C C . SER A 1 188 ? -6.786 -3.232 -4.038 1.00 87.69 188 SER A C 1
ATOM 1537 O O . SER A 1 188 ? -6.259 -2.621 -3.108 1.00 87.69 188 SER A O 1
ATOM 1539 N N . VAL A 1 189 ? -7.293 -4.461 -3.873 1.00 88.44 189 VAL A N 1
ATOM 1540 C CA . VAL A 1 189 ? -7.305 -5.187 -2.589 1.00 88.44 189 VAL A CA 1
ATOM 1541 C C . VAL A 1 189 ? -5.887 -5.479 -2.120 1.00 88.44 189 VAL A C 1
ATOM 1543 O O . VAL A 1 189 ? -5.584 -5.300 -0.944 1.00 88.44 189 VAL A O 1
ATOM 1546 N N . PHE A 1 190 ? -5.000 -5.920 -3.014 1.00 87.69 190 PHE A N 1
ATOM 1547 C CA . PHE A 1 190 ? -3.622 -6.231 -2.632 1.00 87.69 190 PHE A CA 1
ATOM 1548 C C . PHE A 1 190 ? -2.830 -4.975 -2.275 1.00 87.69 190 PHE A C 1
ATOM 1550 O O . PHE A 1 190 ? -2.139 -4.984 -1.258 1.00 87.69 190 PHE A O 1
ATOM 1557 N N . ALA A 1 191 ? -2.982 -3.886 -3.038 1.00 90.56 191 ALA A N 1
ATOM 1558 C CA . ALA A 1 191 ? -2.378 -2.598 -2.701 1.00 90.56 191 ALA A CA 1
ATOM 1559 C C . ALA A 1 191 ? -2.796 -2.151 -1.292 1.00 90.56 191 ALA A C 1
ATOM 1561 O O . ALA A 1 191 ? -1.942 -1.787 -0.485 1.00 90.56 191 ALA A O 1
ATOM 1562 N N . LEU A 1 192 ? -4.091 -2.263 -0.980 1.00 91.38 192 LEU A N 1
ATOM 1563 C CA . LEU A 1 192 ? -4.672 -1.946 0.323 1.00 91.38 192 LEU A CA 1
ATOM 1564 C C . LEU A 1 192 ? -4.159 -2.877 1.432 1.00 91.38 192 LEU A C 1
ATOM 1566 O O . LEU A 1 192 ? -3.691 -2.417 2.471 1.00 91.38 192 LEU A O 1
ATOM 1570 N N . ALA A 1 193 ? -4.177 -4.189 1.204 1.00 89.94 193 ALA A N 1
ATOM 1571 C CA . ALA A 1 193 ? -3.741 -5.190 2.173 1.00 89.94 193 ALA A CA 1
ATOM 1572 C C . ALA A 1 193 ? -2.250 -5.051 2.525 1.00 89.94 193 ALA A C 1
ATOM 1574 O O . ALA A 1 193 ? -1.870 -5.227 3.686 1.00 89.94 193 ALA A O 1
ATOM 1575 N N . TYR A 1 194 ? -1.407 -4.703 1.549 1.00 89.06 194 TYR A N 1
ATOM 1576 C CA . TYR A 1 194 ? 0.014 -4.425 1.751 1.00 89.06 194 TYR A CA 1
ATOM 1577 C C . TYR A 1 194 ? 0.246 -3.267 2.711 1.00 89.06 194 TYR A C 1
ATOM 1579 O O . TYR A 1 194 ? 0.982 -3.420 3.689 1.00 89.06 194 TYR A O 1
ATOM 1587 N N . VAL A 1 195 ? -0.389 -2.123 2.453 1.00 90.06 195 VAL A N 1
ATOM 1588 C CA . VAL A 1 195 ? -0.192 -0.932 3.279 1.00 90.06 195 VAL A CA 1
ATOM 1589 C C . VAL A 1 195 ? -0.843 -1.084 4.650 1.00 90.06 195 VAL A C 1
ATOM 1591 O O . VAL A 1 195 ? -0.192 -0.785 5.646 1.00 90.06 195 VAL A O 1
ATOM 1594 N N . VAL A 1 196 ? -2.050 -1.655 4.741 1.00 90.69 196 VAL A N 1
ATOM 1595 C CA . VAL A 1 196 ? -2.703 -1.933 6.032 1.00 90.69 196 VAL A CA 1
ATOM 1596 C C . VAL A 1 196 ? -1.828 -2.859 6.867 1.00 90.69 196 VAL A C 1
ATOM 1598 O O . VAL A 1 196 ? -1.555 -2.571 8.027 1.00 90.69 196 VAL A O 1
ATOM 1601 N N . SER A 1 197 ? -1.295 -3.927 6.274 1.00 88.69 197 SER A N 1
ATOM 1602 C CA . SER A 1 197 ? -0.398 -4.833 6.995 1.00 88.69 197 SER A CA 1
ATOM 1603 C C . SER A 1 197 ? 0.869 -4.138 7.467 1.00 88.69 197 SER A C 1
ATOM 1605 O O . SER A 1 197 ? 1.305 -4.379 8.590 1.00 88.69 197 SER A O 1
ATOM 1607 N N . ALA A 1 198 ? 1.457 -3.265 6.650 1.00 86.56 198 ALA A N 1
ATOM 1608 C CA . ALA A 1 198 ? 2.627 -2.500 7.054 1.00 86.56 198 ALA A CA 1
ATOM 1609 C C . ALA A 1 198 ? 2.331 -1.547 8.216 1.00 86.56 198 ALA A C 1
ATOM 1611 O O . ALA A 1 198 ? 3.080 -1.521 9.192 1.00 86.56 198 ALA A O 1
ATOM 1612 N N . MET A 1 199 ? 1.217 -0.820 8.151 1.00 85.69 199 MET A N 1
ATOM 1613 C CA . MET A 1 199 ? 0.804 0.100 9.207 1.00 85.69 199 MET A CA 1
ATOM 1614 C C . MET A 1 199 ? 0.475 -0.650 10.504 1.00 85.69 199 MET A C 1
ATOM 1616 O O . MET A 1 199 ? 0.913 -0.241 11.575 1.00 85.69 199 MET A O 1
ATOM 1620 N N . VAL A 1 200 ? -0.209 -1.791 10.431 1.00 84.69 200 VAL A N 1
ATOM 1621 C CA . VAL A 1 200 ? -0.616 -2.563 11.617 1.00 84.69 200 VAL A CA 1
ATOM 1622 C C . VAL A 1 200 ? 0.555 -3.268 12.295 1.00 84.69 200 VAL A C 1
ATOM 1624 O O . VAL A 1 200 ? 0.614 -3.341 13.519 1.00 84.69 200 VAL A O 1
ATOM 1627 N N . THR A 1 201 ? 1.487 -3.819 11.517 1.00 76.31 201 THR A N 1
ATOM 1628 C CA . THR A 1 201 ? 2.529 -4.702 12.069 1.00 76.31 201 THR A CA 1
ATOM 1629 C C . THR A 1 201 ? 3.835 -3.998 12.394 1.00 76.31 201 THR A C 1
ATOM 1631 O O . THR A 1 201 ? 4.618 -4.536 13.175 1.00 76.31 201 THR A O 1
ATOM 1634 N N . TRP A 1 202 ? 4.109 -2.822 11.825 1.00 66.94 202 TRP A N 1
ATOM 1635 C CA . TRP A 1 202 ? 5.220 -2.005 12.294 1.00 66.94 202 TRP A CA 1
ATOM 1636 C C . TRP A 1 202 ? 4.741 -1.180 13.487 1.00 66.94 202 TRP A C 1
ATOM 1638 O O . TRP A 1 202 ? 4.023 -0.193 13.285 1.00 66.94 202 TRP A O 1
ATOM 1648 N N . PRO A 1 203 ? 5.120 -1.550 14.731 1.00 50.84 203 PRO A N 1
ATOM 1649 C CA . PRO A 1 203 ? 4.915 -0.652 15.853 1.00 50.84 203 PRO A CA 1
ATOM 1650 C C . PRO A 1 203 ? 5.725 0.604 15.546 1.00 50.84 203 PRO A C 1
ATOM 1652 O O . PRO A 1 203 ? 6.821 0.480 14.997 1.00 50.84 203 PRO A O 1
ATOM 1655 N N . ASN A 1 204 ? 5.177 1.782 15.859 1.00 46.19 204 ASN A N 1
ATOM 1656 C CA . ASN A 1 204 ? 5.860 3.074 15.784 1.00 46.19 204 ASN A CA 1
ATOM 1657 C C . ASN A 1 204 ? 7.382 2.907 15.912 1.00 46.19 204 ASN A C 1
ATOM 1659 O O . ASN A 1 204 ? 7.910 2.763 17.012 1.00 46.19 204 ASN A O 1
ATOM 1663 N N . THR A 1 205 ? 8.110 2.929 14.792 1.00 39.97 205 THR A N 1
ATOM 1664 C CA . THR A 1 205 ? 9.580 2.931 14.822 1.00 39.97 205 THR A CA 1
ATOM 1665 C C . THR A 1 205 ? 10.122 4.283 15.285 1.00 39.97 205 THR A C 1
ATOM 1667 O O . THR A 1 205 ? 11.329 4.467 15.371 1.00 39.97 205 THR A O 1
ATOM 1670 N N . GLY A 1 206 ? 9.244 5.187 15.733 1.00 34.31 206 GLY A N 1
ATOM 1671 C CA . GLY A 1 206 ? 9.526 6.098 16.837 1.00 34.31 206 GLY A CA 1
ATOM 1672 C C . GLY A 1 206 ? 9.592 5.380 18.191 1.00 34.31 206 GLY A C 1
ATOM 1673 O O . GLY A 1 206 ? 8.991 5.856 19.149 1.00 34.31 206 GLY A O 1
ATOM 1674 N N . ARG A 1 207 ? 10.320 4.255 18.290 1.00 27.89 207 ARG A N 1
ATOM 1675 C CA . ARG A 1 207 ? 10.835 3.808 19.586 1.00 27.89 207 ARG A CA 1
ATOM 1676 C C . ARG A 1 207 ? 11.778 4.908 20.057 1.00 27.89 207 ARG A C 1
ATOM 1678 O O . ARG A 1 207 ? 12.918 4.992 19.607 1.00 27.89 207 ARG A O 1
ATOM 1685 N N . VAL A 1 208 ? 11.283 5.742 20.963 1.00 31.59 208 VAL A N 1
ATOM 1686 C CA . VAL A 1 208 ? 12.119 6.234 22.049 1.00 31.59 208 VAL A CA 1
ATOM 1687 C C . VAL A 1 208 ? 12.659 4.962 22.700 1.00 31.59 208 VAL A C 1
ATOM 1689 O O . VAL A 1 208 ? 11.885 4.139 23.188 1.00 31.59 208 VAL A O 1
ATOM 1692 N N . MET A 1 209 ? 13.958 4.709 22.542 1.00 27.03 209 MET A N 1
ATOM 1693 C CA . MET A 1 209 ? 14.624 3.775 23.439 1.00 27.03 209 MET A CA 1
ATOM 1694 C C . MET A 1 209 ? 14.492 4.390 24.830 1.00 27.03 209 MET A C 1
ATOM 1696 O O . MET A 1 209 ? 14.883 5.546 25.002 1.00 27.03 209 MET A O 1
ATOM 1700 N N . GLU A 1 210 ? 13.847 3.657 25.736 1.00 30.67 210 GLU A N 1
ATOM 1701 C CA . GLU A 1 210 ? 13.891 3.928 27.177 1.00 30.67 210 GLU A CA 1
ATOM 1702 C C . GLU A 1 210 ? 15.338 4.067 27.667 1.00 30.67 210 GLU A C 1
ATOM 1704 O O . GLU A 1 210 ? 16.219 3.343 27.137 1.00 30.67 210 GLU A O 1
#

pLDDT: mean 71.92, std 20.79, range [23.97, 93.81]

Foldseek 3Di:
DDDDDDDDDDPDALVRLFDDDDDDDDRQTFSAKEKFWEPADPVVRAWIKIWMKTWGPDQDPVLRGTAIETDDMDTGNDLLVRVVVVQVVCVVGPPSHDYAYEYDPVPPVSVVSLVVQQVVCVVVVHDGRRHYDHQDDPPDPDPCPVVVLVVLLVLVVSCLVSVRYYYDPPDPPDNPSPDDPSVPDHNNNNSVSRGSSNVVVDDPPPPPPD

Sequence (210 aa):
MARIGFNARQYIPAEDRIVSFGTVDEDIKFSRIAGGLQWPNSLENQPGYALIITEDIKVDESIQLKHLRVVSEQEDQRIDQLLFWCQSQEINIPIQCLLSWYADNTNRPSMEFVWALRKQAQEGGRTGTLNISPPPYIDFKKDKKQLRNAFYLQNLRTYLAKEALHYSPESKLNADLQDTDEKKFPNSVFALAYVVSAMVTWPNTGRVME

Radius of gyration: 18.11 Å; chains: 1; bounding box: 44×58×46 Å

Secondary structure (DSSP, 8-state):
-------------GGG--EE--SSSS--EEEEEEEEEE--BTTTTBPEEEEEEEEEEEEETTTTEEEEEEEEEEEES-HHHHHHHHHHHHHHS-TTS-PEEE--TT-HHHHHHHHHHHHHHHHTT-S----EE-S------SS-HHHHHHHHHHHHHHHHHTT-EEE-TT----S-TT---TTS--HHHHHHHHHHHHHHHS--S-----